Protein AF-0000000075580407 (afdb_homodimer)

InterPro domains:
  IPR016769 Bacteriophage SP01, Orf1 [PIRSF020079] (1-117)
  IPR023214 HAD superfamily [G3DSA:3.40.50.1000] (1-119)
  IPR036412 HAD-like superfamily [SSF56784] (1-103)

Secondary structure (DSSP, 8-state):
-EEEE-TBTTTEEEETTEEEEEPTTHHHHHHHHHHTT-EEEE--S--HHHHHHHHHHHHHTT---SEESS--HHHHHHH-STTSPPP-SEEE-TTBTT----HHHHHHHHHHHHHHHHHT-/-EEEE-TBTTTEEEETTEEEEEPTTHHHHHHHHHHTT-EEEE--S--HHHHHHHHHHHHHTT---SEESS--HHHHHHH-STTSPPP-SEEE-TTBTT----HHHHHHHHHHHHHHHHHT-

Organism: Bacteroides fragilis (strain ATCC 25285 / DSM 2151 / CCUG 4856 / JCM 11019 / LMG 10263 / NCTC 9343 / Onslow / VPI 2553 / EN-2) (NCBI:txid272559)

Structure (mmCIF, N/CA/C/O backbone):
data_AF-0000000075580407-model_v1
#
loop_
_entity.id
_entity.type
_entity.pdbx_description
1 polymer 'Uncharacterized protein'
#
loop_
_atom_site.group_PDB
_atom_site.id
_atom_site.type_symbol
_atom_site.label_atom_id
_atom_site.label_alt_id
_atom_site.label_comp_id
_atom_site.label_asym_id
_atom_site.label_entity_id
_atom_site.label_seq_id
_atom_site.pdbx_PDB_ins_code
_atom_site.Cartn_x
_atom_site.Cartn_y
_atom_site.Cartn_z
_atom_site.occupancy
_atom_site.B_iso_or_equiv
_atom_site.auth_seq_id
_atom_site.auth_comp_id
_atom_site.auth_asym_id
_atom_site.auth_atom_id
_atom_site.pdbx_PDB_model_num
ATOM 1 N N . MET A 1 1 ? -16.594 2.615 2.852 1 96.88 1 MET A N 1
ATOM 2 C CA . MET A 1 1 ? -15.367 1.921 2.477 1 96.88 1 MET A CA 1
ATOM 3 C C . MET A 1 1 ? -14.242 2.234 3.457 1 96.88 1 MET A C 1
ATOM 5 O O . MET A 1 1 ? -14.273 3.264 4.137 1 96.88 1 MET A O 1
ATOM 9 N N . ILE A 1 2 ? -13.211 1.316 3.604 1 98.38 2 ILE A N 1
ATOM 10 C CA . ILE A 1 2 ? -11.984 1.538 4.359 1 98.38 2 ILE A CA 1
ATOM 11 C C . ILE A 1 2 ? -10.898 2.09 3.434 1 98.38 2 ILE A C 1
ATOM 13 O O . ILE A 1 2 ? -10.57 1.475 2.416 1 98.38 2 ILE A O 1
ATOM 17 N N . LEU A 1 3 ? -10.391 3.248 3.803 1 98.81 3 LEU A N 1
ATOM 18 C CA . LEU A 1 3 ? -9.297 3.887 3.078 1 98.81 3 LEU A CA 1
ATOM 19 C C . LEU A 1 3 ? -8 3.822 3.881 1 98.81 3 LEU A C 1
ATOM 21 O O . LEU A 1 3 ? -7.953 4.273 5.027 1 98.81 3 LEU A O 1
ATOM 25 N N . ALA A 1 4 ? -6.98 3.176 3.385 1 98.81 4 ALA A N 1
ATOM 26 C CA . ALA A 1 4 ? -5.637 3.297 3.949 1 98.81 4 ALA A CA 1
ATOM 27 C C . ALA A 1 4 ? -4.855 4.414 3.264 1 98.81 4 ALA A C 1
ATOM 29 O O . ALA A 1 4 ? -4.629 4.367 2.053 1 98.81 4 ALA A O 1
ATOM 30 N N . VAL A 1 5 ? -4.438 5.422 4.047 1 98.94 5 VAL A N 1
ATOM 31 C CA . VAL A 1 5 ? -3.881 6.645 3.48 1 98.94 5 VAL A CA 1
ATOM 32 C C . VAL A 1 5 ? -2.484 6.887 4.047 1 98.94 5 VAL A C 1
ATOM 34 O O . VAL A 1 5 ? -2.303 6.938 5.266 1 98.94 5 VAL A O 1
ATOM 37 N N . ASP A 1 6 ? -1.531 6.973 3.154 1 98.88 6 ASP A N 1
ATOM 38 C CA . ASP A 1 6 ? -0.162 7.316 3.525 1 98.88 6 ASP A CA 1
ATOM 39 C C . ASP A 1 6 ? -0.074 8.758 4.031 1 98.88 6 ASP A C 1
ATOM 41 O O . ASP A 1 6 ? -0.883 9.602 3.65 1 98.88 6 ASP A O 1
ATOM 45 N N . PHE A 1 7 ? 0.93 8.984 4.867 1 98.88 7 PHE A N 1
ATOM 46 C CA . PHE A 1 7 ? 1.104 10.32 5.422 1 98.88 7 PHE A CA 1
ATOM 47 C C . PHE A 1 7 ? 2.08 11.133 4.582 1 98.88 7 PHE A C 1
ATOM 49 O O . PHE A 1 7 ? 1.686 12.094 3.92 1 98.88 7 PHE A O 1
ATOM 56 N N . ASP A 1 8 ? 3.318 10.695 4.441 1 98.62 8 ASP A N 1
ATOM 57 C CA . ASP A 1 8 ? 4.383 11.445 3.779 1 98.62 8 ASP A CA 1
ATOM 58 C C . ASP A 1 8 ? 4.207 11.414 2.264 1 98.62 8 ASP A C 1
ATOM 60 O O . ASP A 1 8 ? 4.148 10.344 1.658 1 98.62 8 ASP A O 1
ATOM 64 N N . GLY A 1 9 ? 4.164 12.57 1.71 1 98.44 9 GLY A N 1
ATOM 65 C CA . GLY A 1 9 ? 4.023 12.688 0.267 1 98.44 9 GLY A CA 1
ATOM 66 C C . GLY A 1 9 ? 2.59 12.555 -0.206 1 98.44 9 GLY A C 1
ATOM 67 O O . GLY A 1 9 ? 2.289 12.82 -1.372 1 98.44 9 GLY A O 1
ATOM 68 N N . THR A 1 10 ? 1.656 12.188 0.702 1 98.88 10 THR A N 1
ATOM 69 C CA . THR A 1 10 ? 0.261 11.938 0.358 1 98.88 10 THR A CA 1
ATOM 70 C C . THR A 1 10 ? -0.659 12.914 1.091 1 98.88 10 THR A C 1
ATOM 72 O O . THR A 1 10 ? -1.265 13.789 0.47 1 98.88 10 THR A O 1
ATOM 75 N N . ILE A 1 11 ? -0.642 12.867 2.398 1 98.94 11 ILE A N 1
ATOM 76 C CA . ILE A 1 11 ? -1.397 13.859 3.154 1 98.94 11 ILE A CA 1
ATOM 77 C C . ILE A 1 11 ? -0.557 15.125 3.332 1 98.94 11 ILE A C 1
ATOM 79 O O . ILE A 1 11 ? -1.048 16.234 3.131 1 98.94 11 ILE A O 1
ATOM 83 N N . ALA A 1 12 ? 0.681 14.922 3.678 1 98.81 12 ALA A N 1
ATOM 84 C CA . ALA A 1 12 ? 1.591 16.031 3.963 1 98.81 12 ALA A CA 1
ATOM 85 C C . ALA A 1 12 ? 2.76 16.047 2.98 1 98.81 12 ALA A C 1
ATOM 87 O O . ALA A 1 12 ? 3.281 14.992 2.609 1 98.81 12 ALA A O 1
ATOM 88 N N . ARG A 1 13 ? 3.104 17.219 2.553 1 98.56 13 ARG A N 1
ATOM 89 C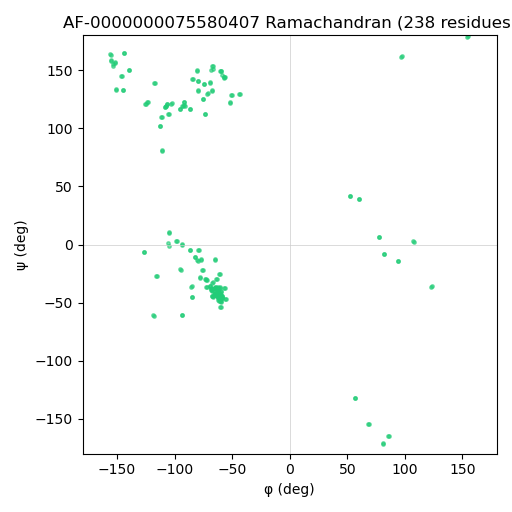 CA . ARG A 1 13 ? 4.441 17.391 1.994 1 98.56 13 ARG A CA 1
ATOM 90 C C . ARG A 1 13 ? 5.508 17.234 3.072 1 98.56 13 ARG A C 1
ATOM 92 O O . ARG A 1 13 ? 5.348 17.75 4.188 1 98.56 13 ARG A O 1
ATOM 99 N N . SER A 1 14 ? 6.574 16.375 2.654 1 97.69 14 SER A N 1
ATOM 100 C CA . SER A 1 14 ? 7.551 16.094 3.701 1 97.69 14 SER A CA 1
ATOM 101 C C . SER A 1 14 ? 8.953 15.945 3.121 1 97.69 14 SER A C 1
ATOM 103 O O . SER A 1 14 ? 9.117 15.602 1.95 1 97.69 14 SER A O 1
ATOM 105 N N . SER A 1 15 ? 9.961 16.391 3.869 1 97 15 SER A N 1
ATOM 106 C CA . SER A 1 15 ? 11.352 15.961 3.791 1 97 15 SER A CA 1
ATOM 107 C C . SER A 1 15 ? 11.758 15.164 5.031 1 97 15 SER A C 1
ATOM 109 O O . SER A 1 15 ? 12.32 15.727 5.973 1 97 15 SER A O 1
ATOM 111 N N . PHE A 1 16 ? 11.352 13.938 4.922 1 92.94 16 PHE A N 1
ATOM 112 C CA . PHE A 1 16 ? 11.352 13.109 6.121 1 92.94 16 PHE A CA 1
ATOM 113 C C . PHE A 1 16 ? 12.641 13.312 6.914 1 92.94 16 PHE A C 1
ATOM 115 O O . PHE A 1 16 ? 13.734 13.266 6.352 1 92.94 16 PHE A O 1
ATOM 122 N N . PRO A 1 17 ? 12.469 13.586 8.25 1 95.69 17 PRO A N 1
ATOM 123 C CA . PRO A 1 17 ? 11.281 13.43 9.086 1 95.69 17 PRO A CA 1
ATOM 124 C C . PRO A 1 17 ? 10.453 14.711 9.18 1 95.69 17 PRO A C 1
ATOM 126 O O . PRO A 1 17 ? 9.391 14.719 9.812 1 95.69 17 PRO A O 1
ATOM 129 N N . ASP A 1 18 ? 10.82 15.828 8.531 1 98.31 18 ASP A N 1
ATOM 130 C CA . ASP A 1 18 ? 10.141 17.109 8.648 1 98.31 18 ASP A CA 1
ATOM 131 C C . ASP A 1 18 ? 8.82 17.109 7.887 1 98.31 18 ASP A C 1
ATOM 133 O O . ASP A 1 18 ? 8.742 16.578 6.777 1 98.31 18 ASP A O 1
ATOM 137 N N . ILE A 1 19 ? 7.84 17.719 8.57 1 98.62 19 ILE A N 1
ATOM 138 C CA . ILE A 1 19 ? 6.562 17.984 7.91 1 98.62 19 ILE A CA 1
ATOM 139 C C . ILE A 1 19 ? 6.551 19.406 7.352 1 98.62 19 ILE A C 1
ATOM 141 O O . ILE A 1 19 ? 6.641 20.375 8.102 1 98.62 19 ILE A O 1
ATOM 145 N N . LEU A 1 20 ? 6.453 19.484 6.047 1 98.56 20 LEU A N 1
ATOM 146 C CA . LEU A 1 20 ? 6.645 20.781 5.402 1 98.56 20 LEU A CA 1
ATOM 147 C C . LEU A 1 20 ? 5.309 21.484 5.191 1 98.56 20 LEU A C 1
ATOM 149 O O . LEU A 1 20 ? 5.27 22.703 4.984 1 98.56 20 LEU A O 1
ATOM 153 N N . GLY A 1 21 ? 4.207 20.719 5.176 1 98.56 21 GLY A N 1
ATOM 154 C CA . GLY A 1 21 ? 2.879 21.281 4.992 1 98.56 21 GLY A CA 1
ATOM 155 C C . GLY A 1 21 ? 1.889 20.281 4.41 1 98.56 21 GLY A C 1
ATOM 156 O O . GLY A 1 21 ? 2.238 19.141 4.145 1 98.56 21 GLY A O 1
ATOM 157 N N . GLU A 1 22 ? 0.687 20.734 4.234 1 98.81 22 GLU A N 1
ATOM 158 C CA . GLU A 1 22 ? -0.4 19.906 3.734 1 98.81 22 GLU A CA 1
ATOM 159 C C . GLU A 1 22 ? -0.332 19.75 2.217 1 98.81 22 GLU A C 1
ATOM 161 O O . GLU A 1 22 ? -0.083 20.734 1.506 1 98.81 22 GLU A O 1
ATOM 166 N N . GLN A 1 23 ? -0.446 18.547 1.671 1 98.81 23 GLN A N 1
ATOM 167 C CA . GLN A 1 23 ? -0.675 18.406 0.237 1 98.81 23 GLN A CA 1
ATOM 168 C C . GLN A 1 23 ? -1.93 19.156 -0.197 1 98.81 23 GLN A C 1
ATOM 170 O O . GLN A 1 23 ? -2.941 19.141 0.507 1 98.81 23 GLN A O 1
ATOM 175 N N . PRO A 1 24 ? -1.896 19.719 -1.351 1 98.69 24 PRO A N 1
ATOM 176 C CA . PRO A 1 24 ? -3.074 20.453 -1.803 1 98.69 24 PRO A CA 1
ATOM 177 C C . PRO A 1 24 ? -4.359 19.641 -1.705 1 98.69 24 PRO A C 1
ATOM 179 O O . PRO A 1 24 ? -4.418 18.516 -2.203 1 98.69 24 PRO A O 1
ATOM 182 N N . TYR A 1 25 ? -5.359 20.109 -0.978 1 98.81 25 TYR A N 1
ATOM 183 C CA . TYR A 1 25 ? -6.73 19.641 -0.878 1 98.81 25 TYR A CA 1
ATOM 184 C C . TYR A 1 25 ? -6.812 18.391 -0.004 1 98.81 25 TYR A C 1
ATOM 186 O O . TYR A 1 25 ? -7.879 17.781 0.135 1 98.81 25 TYR A O 1
ATOM 194 N N . ALA A 1 26 ? -5.73 17.984 0.631 1 98.88 26 ALA A N 1
ATOM 195 C CA . ALA A 1 26 ? -5.719 16.75 1.416 1 98.88 26 ALA A CA 1
ATOM 196 C C . ALA A 1 26 ? -6.746 16.812 2.545 1 98.88 26 ALA A C 1
ATOM 198 O O . ALA A 1 26 ? -7.617 15.953 2.645 1 98.88 26 ALA A O 1
ATOM 199 N N . GLY A 1 27 ? -6.633 17.875 3.338 1 98.88 27 GLY A N 1
ATOM 200 C CA . GLY A 1 27 ? -7.543 18.016 4.465 1 98.88 27 GLY A CA 1
ATOM 201 C C . GLY A 1 27 ? -9 18.125 4.047 1 98.88 27 GLY A C 1
ATOM 202 O O . GLY A 1 27 ? -9.867 17.469 4.629 1 98.88 27 GLY A O 1
ATOM 203 N N . GLU A 1 28 ? -9.234 18.906 3.066 1 98.81 28 GLU A N 1
ATOM 204 C CA . GLU A 1 28 ? -10.586 19.125 2.566 1 98.81 28 GLU A CA 1
ATOM 205 C C . GLU A 1 28 ? -11.211 17.812 2.092 1 98.81 28 GLU A C 1
ATOM 207 O O . GLU A 1 28 ? -12.336 17.469 2.477 1 98.81 28 GLU A O 1
ATOM 212 N N . VAL A 1 29 ? -10.508 17.094 1.307 1 98.88 29 VAL A N 1
ATOM 213 C CA . VAL A 1 29 ? -11.008 15.852 0.726 1 98.88 29 VAL A CA 1
ATOM 214 C C . VAL A 1 29 ? -11.211 14.805 1.824 1 98.88 29 VAL A C 1
ATOM 216 O O . VAL A 1 29 ? -12.242 14.133 1.865 1 98.88 29 VAL A O 1
ATOM 219 N N . LEU A 1 30 ? -10.242 14.664 2.744 1 98.94 30 LEU A N 1
ATOM 220 C CA . LEU A 1 30 ? -10.352 13.656 3.797 1 98.94 30 LEU A CA 1
ATOM 221 C C . LEU A 1 30 ? -11.516 13.969 4.73 1 98.94 30 LEU A C 1
ATOM 223 O O . LEU A 1 30 ? -12.195 13.055 5.211 1 98.94 30 LEU A O 1
ATOM 227 N N . ARG A 1 31 ? -11.758 15.266 5.004 1 98.88 31 ARG A N 1
ATOM 228 C CA . ARG A 1 31 ? -12.922 15.641 5.801 1 98.88 31 ARG A CA 1
ATOM 229 C C . ARG A 1 31 ? -14.211 15.258 5.09 1 98.88 31 ARG A C 1
ATOM 231 O O . ARG A 1 31 ? -15.141 14.734 5.711 1 98.88 31 ARG A O 1
ATOM 238 N N . LYS A 1 32 ? -14.234 15.547 3.824 1 98.81 32 LYS A N 1
ATOM 239 C CA . LYS A 1 32 ? -15.414 15.195 3.033 1 98.81 32 LYS A CA 1
ATOM 240 C C . LYS A 1 32 ? -15.656 13.688 3.039 1 98.81 32 LYS A C 1
ATOM 242 O O . LYS A 1 32 ? -16.781 13.242 3.293 1 98.81 32 LYS A O 1
ATOM 247 N N . LEU A 1 33 ? -14.641 12.906 2.793 1 98.75 33 LEU A N 1
ATOM 248 C CA . LEU A 1 33 ? -14.758 11.453 2.732 1 98.75 33 LEU A CA 1
ATOM 249 C C . LEU A 1 33 ? -15.133 10.883 4.094 1 98.75 33 LEU A C 1
ATOM 251 O O . LEU A 1 33 ? -15.961 9.977 4.184 1 98.75 33 LEU A O 1
ATOM 255 N N . HIS A 1 34 ? -14.508 11.398 5.09 1 98.81 34 HIS A N 1
ATOM 256 C CA . HIS A 1 34 ? -14.852 10.969 6.438 1 98.81 34 HIS A CA 1
ATOM 257 C C . HIS A 1 34 ? -16.312 11.297 6.77 1 98.81 34 HIS A C 1
ATOM 259 O O . HIS A 1 34 ? -17.016 10.477 7.344 1 98.81 34 HIS A O 1
ATOM 265 N N . GLY A 1 35 ? -16.672 12.492 6.383 1 98.44 35 GLY A N 1
ATOM 266 C CA . GLY A 1 35 ? -18.047 12.914 6.602 1 98.44 35 GLY A CA 1
ATOM 267 C C . GLY A 1 35 ? -19.062 12.031 5.887 1 98.44 35 GLY A C 1
ATOM 268 O O . GLY A 1 35 ? -20.188 11.891 6.336 1 98.44 35 GLY A O 1
ATOM 269 N N . ARG A 1 36 ? -18.641 11.414 4.844 1 97.88 36 ARG A N 1
ATOM 270 C CA . ARG A 1 36 ? -19.5 10.539 4.062 1 97.88 36 ARG A CA 1
ATOM 271 C C . ARG A 1 36 ? -19.5 9.117 4.629 1 97.88 36 ARG A C 1
ATOM 273 O O . ARG A 1 36 ? -20.109 8.219 4.055 1 97.88 36 ARG A O 1
ATOM 280 N N . GLY A 1 37 ? -18.703 8.906 5.59 1 97.88 37 GLY A N 1
ATOM 281 C CA . GLY A 1 37 ? -18.812 7.645 6.305 1 97.88 37 GLY A CA 1
ATOM 282 C C . GLY A 1 37 ? -17.656 6.699 6.008 1 97.88 37 GLY A C 1
ATOM 283 O O . GLY A 1 37 ? -17.625 5.57 6.496 1 97.88 37 GLY A O 1
ATOM 284 N N . HIS A 1 38 ? -16.719 7.121 5.227 1 98.56 38 HIS A N 1
ATOM 285 C CA . HIS A 1 38 ? -15.555 6.281 4.973 1 98.56 38 HIS A CA 1
ATOM 286 C C . HIS A 1 38 ? -14.688 6.152 6.219 1 98.56 38 HIS A C 1
ATOM 288 O O . HIS A 1 38 ? -14.555 7.105 6.992 1 98.56 38 HIS A O 1
ATOM 294 N N . TYR A 1 39 ? -14.164 4.953 6.48 1 98.75 39 TYR A N 1
ATOM 295 C CA . TYR A 1 39 ? -13.227 4.656 7.555 1 98.75 39 TYR A CA 1
ATOM 296 C C . TYR A 1 39 ? -11.789 4.914 7.117 1 98.75 39 TYR A C 1
ATOM 298 O O . TYR A 1 39 ? -11.297 4.281 6.184 1 98.75 39 TYR A O 1
ATOM 306 N N . ILE A 1 40 ? -11.133 5.855 7.766 1 98.88 40 ILE A N 1
ATOM 307 C CA . ILE A 1 40 ? -9.828 6.309 7.297 1 98.88 40 ILE A CA 1
ATOM 308 C C . ILE A 1 40 ? -8.734 5.789 8.234 1 98.88 40 ILE A C 1
ATOM 310 O O . ILE A 1 40 ? -8.727 6.098 9.422 1 98.88 40 ILE A O 1
ATOM 314 N N . ILE A 1 41 ? -7.82 5.004 7.746 1 98.81 41 ILE A N 1
ATOM 315 C CA . ILE A 1 41 ? -6.648 4.508 8.461 1 98.81 41 ILE A CA 1
ATOM 316 C C . ILE A 1 41 ? -5.398 5.227 7.957 1 98.81 41 ILE A C 1
ATOM 318 O O . ILE A 1 41 ? -5.078 5.172 6.77 1 98.81 41 ILE A O 1
ATOM 322 N N . ILE A 1 42 ? -4.703 5.918 8.891 1 98.88 42 ILE A N 1
ATOM 323 C CA . ILE A 1 42 ? -3.385 6.445 8.547 1 98.88 42 ILE A CA 1
ATOM 324 C C . ILE A 1 42 ? -2.373 5.301 8.477 1 98.88 42 ILE A C 1
ATOM 326 O O . ILE A 1 42 ? -2.125 4.625 9.477 1 98.88 42 ILE A O 1
ATOM 330 N N . TRP A 1 43 ? -1.894 5.043 7.293 1 98.5 43 TRP A N 1
ATOM 331 C CA . TRP A 1 43 ? -0.952 3.955 7.055 1 98.5 43 TRP A CA 1
ATOM 332 C C . TRP A 1 43 ? 0.418 4.496 6.66 1 98.5 43 TRP A C 1
ATOM 334 O O . TRP A 1 43 ? 0.634 4.867 5.504 1 98.5 43 TRP A O 1
ATOM 344 N N . THR A 1 44 ? 1.336 4.496 7.645 1 98.31 44 THR A N 1
ATOM 345 C CA . THR A 1 44 ? 2.576 5.25 7.496 1 98.31 44 THR A CA 1
ATOM 346 C C . THR A 1 44 ? 3.758 4.465 8.055 1 98.31 44 THR A C 1
ATOM 348 O O . THR A 1 44 ? 3.6 3.678 8.992 1 98.31 44 THR A O 1
ATOM 351 N N . CYS A 1 45 ? 4.926 4.691 7.488 1 96.81 45 CYS A N 1
ATOM 352 C CA . CYS A 1 45 ? 6.152 4.066 7.969 1 96.81 45 CYS A CA 1
ATOM 353 C C . CYS A 1 45 ? 6.699 4.801 9.188 1 96.81 45 CYS A C 1
ATOM 355 O O . CYS A 1 45 ? 7.617 4.316 9.852 1 96.81 45 CYS A O 1
ATOM 357 N N . ARG A 1 46 ? 6.188 6.02 9.469 1 97.19 46 ARG A N 1
ATOM 358 C CA . ARG A 1 46 ? 6.648 6.73 10.656 1 97.19 46 ARG A CA 1
ATOM 359 C C . ARG A 1 46 ? 6.426 5.895 11.914 1 97.19 46 ARG A C 1
ATOM 361 O O . ARG A 1 46 ? 5.398 5.223 12.039 1 97.19 46 ARG A O 1
ATOM 368 N N . SER A 1 47 ? 7.375 6.016 12.828 1 96.56 47 SER A N 1
ATOM 369 C CA . SER A 1 47 ? 7.324 5.309 14.102 1 96.56 47 SER A CA 1
ATOM 370 C C . SER A 1 47 ? 7.902 6.16 15.227 1 96.56 47 SER A C 1
ATOM 372 O O . SER A 1 47 ? 8.477 7.223 14.977 1 96.56 47 SER A O 1
ATOM 374 N N . GLY A 1 48 ? 7.602 5.719 16.469 1 95.94 48 GLY A N 1
ATOM 375 C CA . GLY A 1 48 ? 8.133 6.449 17.609 1 95.94 48 GLY A CA 1
ATOM 376 C C . GLY A 1 48 ? 7.746 7.918 17.609 1 95.94 48 GLY A C 1
ATOM 377 O O . GLY A 1 48 ? 6.566 8.25 17.484 1 95.94 48 GLY A O 1
ATOM 378 N N . LYS A 1 49 ? 8.688 8.742 17.812 1 97.19 49 LYS A N 1
ATOM 379 C CA . LYS A 1 49 ? 8.445 10.18 17.906 1 97.19 49 LYS A CA 1
ATOM 380 C C . LYS A 1 49 ? 7.887 10.727 16.594 1 97.19 49 LYS A C 1
ATOM 382 O O . LYS A 1 49 ? 7.031 11.617 16.609 1 97.19 49 LYS A O 1
ATOM 387 N N . ASN A 1 50 ? 8.43 10.227 15.516 1 97.5 50 ASN A N 1
ATOM 388 C CA . ASN A 1 50 ? 7.98 10.711 14.211 1 97.5 50 ASN A CA 1
ATOM 389 C C . ASN A 1 50 ? 6.504 10.398 13.984 1 97.5 50 ASN A C 1
ATOM 391 O O . ASN A 1 50 ? 5.789 11.188 13.359 1 97.5 50 ASN A O 1
ATOM 395 N N . LEU A 1 51 ? 6.055 9.234 14.469 1 98.06 51 LEU A N 1
ATOM 396 C CA . LEU A 1 51 ? 4.645 8.883 14.375 1 98.06 51 LEU A CA 1
ATOM 397 C C . LEU A 1 51 ? 3.797 9.805 15.25 1 98.06 51 LEU A C 1
ATOM 399 O O . LEU A 1 51 ? 2.756 10.297 14.812 1 98.06 51 LEU A O 1
ATOM 403 N N . LEU A 1 52 ? 4.238 10.031 16.406 1 98.44 52 LEU A N 1
ATOM 404 C CA . LEU A 1 52 ? 3.521 10.922 17.312 1 98.44 52 LEU A CA 1
ATOM 405 C C . LEU A 1 52 ? 3.406 12.328 16.719 1 98.44 52 LEU A C 1
ATOM 407 O O . LEU A 1 52 ? 2.342 12.945 16.781 1 98.44 52 LEU A O 1
ATOM 411 N N . ASP A 1 53 ? 4.488 12.797 16.109 1 98.56 53 ASP A N 1
ATOM 412 C CA . ASP A 1 53 ? 4.484 14.109 15.469 1 98.56 53 ASP A CA 1
ATOM 413 C C . ASP A 1 53 ? 3.457 14.164 14.344 1 98.56 53 ASP A C 1
ATOM 415 O O . ASP A 1 53 ? 2.744 15.156 14.195 1 98.56 53 ASP A O 1
ATOM 419 N N . ALA A 1 54 ? 3.408 13.133 13.555 1 98.69 54 ALA A N 1
ATOM 420 C CA . ALA A 1 54 ? 2.445 13.07 12.461 1 98.69 54 ALA A CA 1
ATOM 421 C C . ALA A 1 54 ? 1.014 13.102 12.984 1 98.69 54 ALA A C 1
ATOM 423 O O . ALA A 1 54 ? 0.165 13.82 12.453 1 98.69 54 ALA A O 1
ATOM 424 N N . ILE A 1 55 ? 0.769 12.297 14.031 1 98.81 55 ILE A N 1
ATOM 425 C CA . ILE A 1 55 ? -0.566 12.219 14.617 1 98.81 55 ILE A CA 1
ATOM 426 C C . ILE A 1 55 ? -0.969 13.586 15.164 1 98.81 55 ILE A C 1
ATOM 428 O O . ILE A 1 55 ? -2.068 14.078 14.891 1 98.81 55 ILE A O 1
ATOM 432 N N . ASN A 1 56 ? -0.077 14.164 15.906 1 98.88 56 ASN A N 1
ATOM 433 C CA . ASN A 1 56 ? -0.359 15.492 16.453 1 98.88 56 ASN A CA 1
ATOM 434 C C . ASN A 1 56 ? -0.605 16.516 15.352 1 98.88 56 ASN A C 1
ATOM 436 O O . ASN A 1 56 ? -1.481 17.375 15.477 1 98.88 56 ASN A O 1
ATOM 440 N N . TRP A 1 57 ? 0.174 16.438 14.281 1 98.88 57 TRP A N 1
ATOM 441 C CA . TRP A 1 57 ? 0.007 17.344 13.141 1 98.88 57 TRP A CA 1
ATOM 442 C C . TRP A 1 57 ? -1.38 17.188 12.523 1 98.88 57 TRP A C 1
ATOM 444 O O . TRP A 1 57 ? -2.045 18.172 12.219 1 98.88 57 TRP A O 1
ATOM 454 N N . LEU A 1 58 ? -1.838 15.93 12.32 1 98.94 58 LEU A N 1
ATOM 455 C CA . LEU A 1 58 ? -3.166 15.656 11.781 1 98.94 58 LEU A CA 1
ATOM 456 C C . LEU A 1 58 ? -4.25 16.25 12.672 1 98.94 58 LEU A C 1
ATOM 458 O O . LEU A 1 58 ? -5.195 16.875 12.18 1 98.94 58 LEU A O 1
ATOM 462 N N . LEU A 1 59 ? -4.105 16.094 13.984 1 98.81 59 LEU A N 1
ATOM 463 C CA . LEU A 1 59 ? -5.066 16.609 14.945 1 98.81 59 LEU A CA 1
ATOM 464 C C . LEU A 1 59 ? -5.094 18.141 14.922 1 98.81 59 LEU A C 1
ATOM 466 O O . LEU A 1 59 ? -6.164 18.734 14.906 1 98.81 59 LEU A O 1
ATOM 470 N N . GLU A 1 60 ? -3.947 18.734 14.875 1 98.62 60 GLU A N 1
ATOM 471 C CA . GLU A 1 60 ? -3.83 20.188 14.859 1 98.62 60 GLU A CA 1
ATOM 472 C C . GLU A 1 60 ? -4.477 20.781 13.609 1 98.62 60 GLU A C 1
ATOM 474 O O . GLU A 1 60 ? -5 21.891 13.648 1 98.62 60 GLU A O 1
ATOM 479 N N . HIS A 1 61 ? -4.473 20.047 12.562 1 98.56 61 HIS A N 1
ATOM 480 C CA . HIS A 1 61 ? -4.992 20.531 11.297 1 98.56 61 HIS A CA 1
ATOM 481 C C . HIS A 1 61 ? -6.418 20.047 11.055 1 98.56 61 HIS A C 1
ATOM 483 O O . HIS A 1 61 ? -6.98 20.25 9.977 1 98.56 61 HIS A O 1
ATOM 489 N N . ASN A 1 62 ? -6.945 19.359 12.008 1 98.5 62 ASN A N 1
ATOM 490 C CA . ASN A 1 62 ? -8.32 18.875 11.977 1 98.5 62 ASN A CA 1
ATOM 491 C C . ASN A 1 62 ? -8.562 17.953 10.797 1 98.5 62 ASN A C 1
ATOM 493 O O . ASN A 1 62 ? -9.57 18.078 10.086 1 98.5 62 ASN A O 1
ATOM 497 N N . ILE A 1 63 ? -7.637 17.125 10.484 1 98.88 63 ILE A N 1
ATOM 498 C CA . ILE A 1 63 ? -7.785 16.078 9.484 1 98.88 63 ILE A CA 1
ATOM 499 C C . ILE A 1 63 ? -8.227 14.781 10.156 1 98.88 63 ILE A C 1
ATOM 501 O O . ILE A 1 63 ? -7.512 14.234 11 1 98.88 63 ILE A O 1
ATOM 505 N N . PRO A 1 64 ? -9.375 14.297 9.773 1 98.88 64 PRO A N 1
ATOM 506 C CA . PRO A 1 64 ? -9.953 13.172 10.516 1 98.88 64 PRO A CA 1
ATOM 507 C C . PRO A 1 64 ? -9.344 11.836 10.109 1 98.88 64 PRO A C 1
ATOM 509 O O . PRO A 1 64 ? -8.969 11.641 8.953 1 98.88 64 PRO A O 1
ATOM 512 N N . PHE A 1 65 ? -9.297 10.914 11.031 1 98.94 65 PHE A N 1
ATOM 513 C CA . PHE A 1 65 ? -8.906 9.516 10.844 1 98.94 65 PHE A CA 1
ATOM 514 C C . PHE A 1 65 ? -9.516 8.641 11.93 1 98.94 65 PHE A C 1
ATOM 516 O O . PHE A 1 65 ? -9.961 9.141 12.961 1 98.94 65 PHE A O 1
ATOM 523 N N . ASP A 1 66 ? -9.5 7.359 11.664 1 98.81 66 ASP A N 1
ATOM 524 C CA . ASP A 1 66 ? -10.18 6.445 12.578 1 98.81 66 ASP A CA 1
ATOM 525 C C . ASP A 1 66 ? -9.188 5.492 13.234 1 98.81 66 ASP A C 1
ATOM 527 O O . ASP A 1 66 ? -9.469 4.934 14.297 1 98.81 66 ASP A O 1
ATOM 531 N N . ARG A 1 67 ? -8.117 5.223 12.586 1 98.25 67 ARG A N 1
ATOM 532 C CA . ARG A 1 67 ? -7.117 4.27 13.047 1 98.25 67 ARG A CA 1
ATOM 533 C C . ARG A 1 67 ? -5.738 4.605 12.484 1 98.25 67 ARG A C 1
ATOM 535 O O . ARG A 1 67 ? -5.629 5.348 11.508 1 98.25 67 ARG A O 1
ATOM 542 N N . VAL A 1 68 ? -4.723 4.184 13.219 1 98.31 68 VAL A N 1
ATOM 543 C CA . VAL A 1 68 ? -3.354 4.359 12.75 1 98.31 68 VAL A CA 1
ATOM 544 C C . VAL A 1 68 ? -2.635 3.014 12.727 1 98.31 68 VAL A C 1
ATOM 546 O O . VAL A 1 68 ? -2.555 2.328 13.75 1 98.31 68 VAL A O 1
ATOM 549 N N . ASN A 1 69 ? -2.184 2.625 11.617 1 97.19 69 ASN A N 1
ATOM 550 C CA . ASN A 1 69 ? -1.313 1.478 11.383 1 97.19 69 ASN A CA 1
ATOM 551 C C . ASN A 1 69 ? -1.88 0.208 12.016 1 97.19 69 ASN A C 1
ATOM 553 O O . ASN A 1 69 ? -1.138 -0.584 12.594 1 97.19 69 ASN A O 1
ATOM 557 N N . ASP A 1 70 ? -3.137 0.03 11.883 1 96.31 70 ASP A N 1
ATOM 558 C CA . ASP A 1 70 ? -3.818 -1.169 12.352 1 96.31 70 ASP A CA 1
ATOM 559 C C . ASP A 1 70 ? -5.113 -1.405 11.578 1 96.31 70 ASP A C 1
ATOM 561 O O . ASP A 1 70 ? -5.668 -0.477 10.984 1 96.31 70 ASP A O 1
ATOM 565 N N . HIS A 1 71 ? -5.586 -2.639 11.602 1 96.69 71 HIS A N 1
ATOM 566 C CA . HIS A 1 71 ? -6.836 -2.992 10.938 1 96.69 71 HIS A CA 1
ATOM 567 C C . HIS A 1 71 ? -8.031 -2.35 11.633 1 96.69 71 HIS A C 1
ATOM 569 O O . HIS A 1 71 ? -7.984 -2.09 12.844 1 96.69 71 HIS A O 1
ATOM 575 N N . CYS A 1 72 ? -9.031 -2.104 10.781 1 96.69 72 CYS A N 1
ATOM 576 C CA . CYS A 1 72 ? -10.305 -1.792 11.422 1 96.69 72 CYS A CA 1
ATOM 577 C C . CYS A 1 72 ? -10.75 -2.932 12.328 1 96.69 72 CYS A C 1
ATOM 579 O O . CYS A 1 72 ? -10.555 -4.105 12.008 1 96.69 72 CYS A O 1
ATOM 581 N N . PRO A 1 73 ? -11.406 -2.691 13.43 1 95.94 73 PRO A N 1
ATOM 582 C CA . PRO A 1 73 ? -11.766 -3.703 14.43 1 95.94 73 PRO A CA 1
ATOM 583 C C . PRO A 1 73 ? -12.57 -4.859 13.836 1 95.94 73 PRO A C 1
ATOM 585 O O . PRO A 1 73 ? -12.383 -6.012 14.227 1 95.94 73 PRO A O 1
ATOM 588 N N . GLU A 1 74 ? -13.398 -4.52 12.938 1 94.94 74 GLU A N 1
ATOM 589 C CA . GLU A 1 74 ? -14.211 -5.566 12.32 1 94.94 74 GLU A CA 1
ATOM 590 C C . GLU A 1 74 ? -13.336 -6.582 11.586 1 94.94 74 GLU A C 1
ATOM 592 O O . GLU A 1 74 ? -13.602 -7.785 11.633 1 94.94 74 GLU A O 1
ATOM 597 N N . ASN A 1 75 ? -12.328 -6.102 10.922 1 94.44 75 ASN A N 1
ATOM 598 C CA . ASN A 1 75 ? -11.422 -6.992 10.211 1 94.44 75 ASN A CA 1
ATOM 599 C C . ASN A 1 75 ? -10.578 -7.824 11.172 1 94.44 75 ASN A C 1
ATOM 601 O O . ASN A 1 75 ? -10.273 -8.984 10.891 1 94.44 75 ASN A O 1
ATOM 605 N N . ILE A 1 76 ? -10.219 -7.227 12.258 1 94.44 76 ILE A N 1
ATOM 606 C CA . ILE A 1 76 ? -9.469 -7.965 13.266 1 94.44 76 ILE A CA 1
ATOM 607 C C . ILE A 1 76 ? -10.312 -9.125 13.789 1 94.44 76 ILE A C 1
ATOM 609 O O . ILE A 1 76 ? -9.812 -10.242 13.938 1 94.44 76 ILE A O 1
ATOM 613 N N . LYS A 1 77 ? -11.562 -8.852 14.086 1 94.25 77 LYS A N 1
ATOM 614 C CA . LYS A 1 77 ? -12.477 -9.859 14.609 1 94.25 77 LYS A CA 1
ATOM 615 C C . LYS A 1 77 ? -12.648 -11.008 13.617 1 94.25 77 LYS A C 1
ATOM 617 O O . LYS A 1 77 ? -12.68 -12.18 14.016 1 94.25 77 LYS A O 1
ATOM 622 N N . ARG A 1 78 ? -12.664 -10.68 12.359 1 92.25 78 ARG A N 1
ATOM 623 C CA . ARG A 1 78 ? -12.992 -11.656 11.32 1 92.25 78 ARG A CA 1
ATOM 624 C C . ARG A 1 78 ? -11.75 -12.438 10.906 1 92.25 78 ARG A C 1
ATOM 626 O O . ARG A 1 78 ? -11.82 -13.641 10.656 1 92.25 78 ARG A O 1
ATOM 633 N N . TYR A 1 79 ? -10.594 -11.734 10.883 1 91.25 79 TYR A N 1
ATOM 634 C CA . TYR A 1 79 ? -9.453 -12.344 10.211 1 91.25 79 TYR A CA 1
ATOM 635 C C . TYR A 1 79 ? -8.234 -12.391 11.125 1 91.25 79 TYR A C 1
ATOM 637 O O . TYR A 1 79 ? -7.203 -12.969 10.773 1 91.25 79 TYR A O 1
ATOM 645 N N . GLY A 1 80 ? -8.375 -11.758 12.297 1 91.12 80 GLY A N 1
ATOM 646 C CA . GLY A 1 80 ? -7.215 -11.633 13.156 1 91.12 80 GLY A CA 1
ATOM 647 C C . GLY A 1 80 ? -6.293 -10.492 12.758 1 91.12 80 GLY A C 1
ATOM 648 O O . GLY A 1 80 ? -6.66 -9.656 11.938 1 91.12 80 GLY A O 1
ATOM 649 N N . LYS A 1 81 ? -5.145 -10.445 13.367 1 87.44 81 LYS A N 1
ATOM 650 C CA . LYS A 1 81 ? -4.211 -9.344 13.164 1 87.44 81 LYS A CA 1
ATOM 651 C C . LYS A 1 81 ? -3.473 -9.484 11.836 1 87.44 81 LYS A C 1
ATOM 653 O O . LYS A 1 81 ? -2.848 -8.531 11.367 1 87.44 81 LYS A O 1
ATOM 658 N N . GLY A 1 82 ? -3.596 -10.633 11.266 1 86 82 GLY A N 1
ATOM 659 C CA . GLY A 1 82 ? -2.99 -10.859 9.961 1 86 82 GLY A CA 1
ATOM 660 C C . GLY A 1 82 ? -1.473 -10.852 10 1 86 82 GLY A C 1
ATOM 661 O O . GLY A 1 82 ? -0.871 -11.211 11.008 1 86 82 GLY A O 1
ATOM 662 N N . SER A 1 83 ? -0.781 -10.5 8.797 1 86.31 83 SER A N 1
ATOM 663 C CA . SER A 1 83 ? 0.659 -10.625 8.602 1 86.31 83 SER A CA 1
ATOM 664 C C . SER A 1 83 ? 1.347 -9.266 8.648 1 86.31 83 SER A C 1
ATOM 666 O O . SER A 1 83 ? 2.566 -9.172 8.508 1 86.31 83 SER A O 1
ATOM 668 N N . GLY A 1 84 ? 0.632 -8.234 8.859 1 88.12 84 GLY A N 1
ATOM 669 C CA . GLY A 1 84 ? 1.227 -6.906 8.93 1 88.12 84 GLY A CA 1
ATOM 670 C C . GLY A 1 84 ? 0.637 -5.934 7.93 1 88.12 84 GLY A C 1
ATOM 671 O O . GLY A 1 84 ? 0.569 -4.73 8.188 1 88.12 84 GLY A O 1
ATOM 672 N N . LYS A 1 85 ? 0.31 -6.488 6.723 1 96.88 85 LYS A N 1
ATOM 673 C CA . LYS A 1 85 ? -0.384 -5.602 5.793 1 96.88 85 LYS A CA 1
ATOM 674 C C . LYS A 1 85 ? -1.812 -5.328 6.254 1 96.88 85 LYS A C 1
ATOM 676 O O . LYS A 1 85 ? -2.566 -6.262 6.543 1 96.88 85 LYS A O 1
ATOM 681 N N . ILE A 1 86 ? -2.184 -4.047 6.289 1 96.75 86 ILE A N 1
ATOM 682 C CA . ILE A 1 86 ? -3.543 -3.74 6.723 1 96.75 86 ILE A CA 1
ATOM 683 C C . ILE A 1 86 ? -4.5 -3.861 5.539 1 96.75 86 ILE A C 1
ATOM 685 O O . ILE A 1 86 ? -4.145 -3.52 4.41 1 96.75 86 ILE A O 1
ATOM 689 N N . TYR A 1 87 ? -5.641 -4.359 5.875 1 97 87 TYR A N 1
ATOM 690 C CA . TYR A 1 87 ? -6.648 -4.438 4.824 1 97 87 TYR A CA 1
ATOM 691 C C . TYR A 1 87 ? -7.316 -3.086 4.609 1 97 87 TYR A C 1
ATOM 693 O O . TYR A 1 87 ? -7.641 -2.387 5.57 1 97 87 TYR A O 1
ATOM 701 N N . ALA A 1 88 ? -7.582 -2.748 3.395 1 98.06 88 ALA A N 1
ATOM 702 C CA . ALA A 1 88 ? -8.375 -1.593 2.99 1 98.06 88 ALA A CA 1
ATOM 703 C C . ALA A 1 88 ? -9.055 -1.837 1.644 1 98.06 88 ALA A C 1
ATOM 705 O O . ALA A 1 88 ? -8.625 -2.697 0.872 1 98.06 88 ALA A O 1
ATOM 706 N N . ASN A 1 89 ? -10.133 -1.107 1.414 1 97.5 89 ASN A N 1
ATOM 707 C CA . ASN A 1 89 ? -10.758 -1.131 0.098 1 97.5 89 ASN A CA 1
ATOM 708 C C . ASN A 1 89 ? -9.938 -0.366 -0.932 1 97.5 89 ASN A C 1
ATOM 710 O O . ASN A 1 89 ? -9.938 -0.709 -2.115 1 97.5 89 ASN A O 1
ATOM 714 N N . ILE A 1 90 ? -9.266 0.61 -0.403 1 98.5 90 ILE A N 1
ATOM 715 C CA . ILE A 1 90 ? -8.453 1.453 -1.273 1 98.5 90 ILE A CA 1
ATOM 716 C C . ILE A 1 90 ? -7.184 1.876 -0.541 1 98.5 9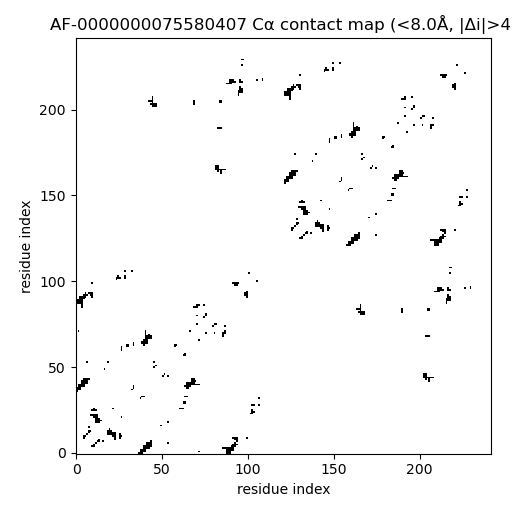0 ILE A C 1
ATOM 718 O O . ILE A 1 90 ? -7.234 2.268 0.627 1 98.5 90 ILE A O 1
ATOM 722 N N . TYR A 1 91 ? -6.055 1.733 -1.236 1 98.75 91 TYR A N 1
ATOM 723 C CA . TYR A 1 91 ? -4.785 2.268 -0.758 1 98.75 91 TYR A CA 1
ATOM 724 C C . TYR A 1 91 ? -4.426 3.555 -1.488 1 98.75 91 TYR A C 1
ATOM 726 O O . TYR A 1 91 ? -4.332 3.574 -2.719 1 98.75 91 TYR A O 1
ATOM 734 N N . ILE A 1 92 ? -4.254 4.637 -0.756 1 98.88 92 ILE A N 1
ATOM 735 C CA . ILE A 1 92 ? -3.838 5.93 -1.296 1 98.88 92 ILE A CA 1
ATOM 736 C C . ILE A 1 92 ? -2.428 6.258 -0.813 1 98.88 92 ILE A C 1
ATOM 738 O O . ILE A 1 92 ? -2.219 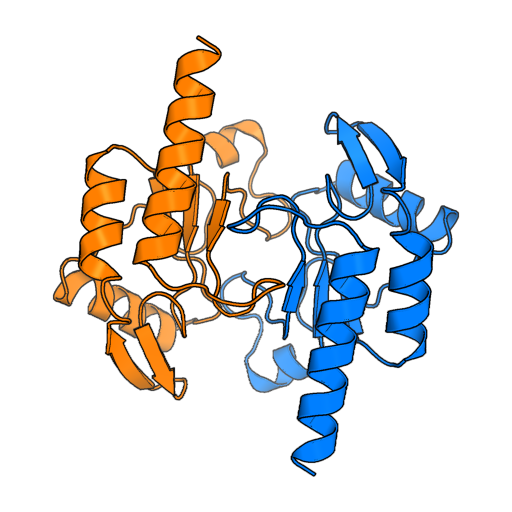6.531 0.371 1 98.88 92 ILE A O 1
ATOM 742 N N . ASP A 1 93 ? -1.471 6.227 -1.698 1 98.75 93 ASP A N 1
ATOM 743 C CA . ASP A 1 93 ? -0.052 6.371 -1.387 1 98.75 93 ASP A CA 1
ATOM 744 C C . ASP A 1 93 ? 0.707 6.996 -2.555 1 98.75 93 ASP A C 1
ATOM 746 O O . ASP A 1 93 ? 0.515 6.605 -3.707 1 98.75 93 ASP A O 1
ATOM 750 N N . ASP A 1 94 ? 1.571 8.008 -2.299 1 98.31 94 ASP A N 1
ATOM 751 C CA . ASP A 1 94 ? 2.299 8.703 -3.357 1 98.31 94 ASP A CA 1
ATOM 752 C C . ASP A 1 94 ? 3.273 7.762 -4.062 1 98.31 94 ASP A C 1
ATOM 754 O O . ASP A 1 94 ? 3.752 8.062 -5.156 1 98.31 94 ASP A O 1
ATOM 758 N N . LYS A 1 95 ? 3.496 6.578 -3.441 1 97.94 95 LYS A N 1
ATOM 759 C CA . LYS A 1 95 ? 4.426 5.617 -4.031 1 97.94 95 LYS A CA 1
ATOM 760 C C . LYS A 1 95 ? 3.674 4.457 -4.68 1 97.94 95 LYS A C 1
ATOM 762 O O . LYS A 1 95 ? 4.285 3.459 -5.07 1 97.94 95 LYS A O 1
ATOM 767 N N . ASN A 1 96 ? 2.32 4.582 -4.812 1 98.44 96 ASN A N 1
ATOM 768 C CA . ASN A 1 96 ? 1.59 3.609 -5.617 1 98.44 96 ASN A CA 1
ATOM 769 C C . ASN A 1 96 ? 2.08 3.596 -7.062 1 98.44 96 ASN A C 1
ATOM 771 O O . ASN A 1 96 ? 2.514 4.625 -7.586 1 98.44 96 ASN A O 1
ATOM 775 N N . LEU A 1 97 ? 1.966 2.404 -7.648 1 97.5 97 LEU A N 1
ATOM 776 C CA . LEU A 1 97 ? 2.199 2.363 -9.086 1 97.5 97 LEU A CA 1
ATOM 777 C C . LEU A 1 97 ? 1.374 3.428 -9.805 1 97.5 97 LEU A C 1
ATOM 779 O O . LEU A 1 97 ? 0.166 3.535 -9.578 1 97.5 97 LEU A O 1
ATOM 783 N N . GLY A 1 98 ? 2.012 4.234 -10.633 1 92.94 98 GLY A N 1
ATOM 784 C CA . GLY A 1 98 ? 1.349 5.328 -11.32 1 92.94 98 GLY A CA 1
ATOM 785 C C . GLY A 1 98 ? 1.455 6.652 -10.586 1 92.94 98 GLY A C 1
ATOM 786 O O . GLY A 1 98 ? 1.093 7.699 -11.125 1 92.94 98 GLY A O 1
ATOM 787 N N . GLY A 1 99 ? 1.876 6.621 -9.281 1 94.31 99 GLY A N 1
ATOM 788 C CA . GLY A 1 99 ? 2.1 7.824 -8.492 1 94.31 99 GLY A CA 1
ATOM 789 C C . GLY A 1 99 ? 0.84 8.344 -7.832 1 94.31 99 GLY A C 1
ATOM 790 O O . GLY A 1 99 ? -0.117 7.598 -7.629 1 94.31 99 GLY A O 1
ATOM 791 N N . PHE A 1 100 ? 0.905 9.516 -7.402 1 96.69 100 PHE A N 1
ATOM 792 C CA . PHE A 1 100 ? -0.172 10.203 -6.703 1 96.69 100 PHE A CA 1
ATOM 793 C C . PHE A 1 100 ? -0.829 11.234 -7.609 1 96.69 100 PHE A C 1
ATOM 795 O O . PHE A 1 100 ? -0.208 12.242 -7.969 1 96.69 100 PHE A O 1
ATOM 802 N N . PRO A 1 101 ? -2.037 11.023 -7.973 1 96.81 101 PRO A N 1
ATOM 803 C CA . PRO A 1 101 ? -2.674 11.906 -8.953 1 96.81 101 PRO A CA 1
ATOM 804 C C . PRO A 1 101 ? -3.168 13.211 -8.344 1 96.81 101 PRO A C 1
ATOM 806 O O . PRO A 1 101 ? -3.604 14.117 -9.062 1 96.81 101 PRO A O 1
ATOM 809 N N . GLY A 1 102 ? -3.057 13.359 -7.023 1 98.31 102 GLY A N 1
ATOM 810 C CA . GLY A 1 102 ? -3.621 14.492 -6.301 1 98.31 102 GLY A CA 1
ATOM 811 C C . GLY A 1 102 ? -4.965 14.18 -5.672 1 98.31 102 GLY A C 1
ATOM 812 O O . GLY A 1 102 ? -5.68 13.289 -6.125 1 98.31 102 GLY A O 1
ATOM 813 N N . TRP A 1 103 ? -5.367 14.992 -4.715 1 98.75 103 TRP A N 1
ATOM 814 C CA . TRP A 1 103 ? -6.504 14.641 -3.873 1 98.75 103 TRP A CA 1
ATOM 815 C C . TRP A 1 103 ? -7.82 14.891 -4.602 1 98.75 103 TRP A C 1
ATOM 817 O O . TRP A 1 103 ? -8.82 14.211 -4.344 1 98.75 103 TRP A O 1
ATOM 827 N N . LEU A 1 104 ? -7.805 15.82 -5.496 1 98.62 104 LEU A N 1
ATOM 828 C CA . LEU A 1 104 ? -9.039 16.047 -6.234 1 98.62 104 LEU A CA 1
ATOM 829 C C . LEU A 1 104 ? -9.359 14.844 -7.129 1 98.62 104 LEU A C 1
ATOM 831 O O . LEU A 1 104 ? -10.523 14.438 -7.234 1 98.62 104 LEU A O 1
ATOM 835 N N . ARG A 1 105 ? -8.32 14.312 -7.723 1 98 105 ARG A N 1
ATOM 836 C CA . ARG A 1 105 ? -8.523 13.102 -8.516 1 98 105 ARG A CA 1
ATOM 837 C C . ARG A 1 105 ? -8.883 11.922 -7.629 1 98 105 ARG A C 1
ATOM 839 O O . ARG A 1 105 ? -9.695 11.07 -8.016 1 98 105 ARG A O 1
ATOM 846 N N . CYS A 1 106 ? -8.297 11.82 -6.465 1 98.5 106 CYS A N 1
ATOM 847 C CA . CYS A 1 106 ? -8.656 10.789 -5.496 1 98.5 106 CYS A CA 1
ATOM 848 C C . CYS A 1 106 ? -10.141 10.844 -5.168 1 98.5 106 CYS A C 1
ATOM 850 O O . CYS A 1 106 ? -10.82 9.812 -5.18 1 98.5 106 CYS A O 1
ATOM 852 N N . LEU A 1 107 ? -10.578 12.062 -4.91 1 98.62 107 LEU A N 1
ATOM 853 C CA . LEU A 1 107 ? -11.984 12.25 -4.578 1 98.62 107 LEU A CA 1
ATOM 854 C C . LEU A 1 107 ? -12.883 11.766 -5.715 1 98.62 107 LEU A C 1
ATOM 856 O O . LEU A 1 107 ? -13.859 11.055 -5.477 1 98.62 107 LEU A O 1
ATOM 860 N N . GLU A 1 108 ? -12.539 12.141 -6.906 1 98.12 108 GLU A N 1
ATOM 861 C CA . GLU A 1 108 ? -13.312 11.742 -8.078 1 98.12 108 GLU A CA 1
ATOM 862 C C . GLU A 1 108 ? -13.391 10.219 -8.203 1 98.12 108 GLU A C 1
ATOM 864 O O . GLU A 1 108 ? -14.461 9.664 -8.453 1 98.12 108 GLU A O 1
ATOM 869 N N . GLU A 1 109 ? -12.266 9.602 -8.039 1 96.94 109 GLU A N 1
ATOM 870 C CA . GLU A 1 109 ? -12.203 8.148 -8.18 1 96.94 109 GLU A CA 1
ATOM 871 C C . GLU A 1 109 ? -13.023 7.453 -7.094 1 96.94 109 GLU A C 1
ATOM 873 O O . GLU A 1 109 ? -13.742 6.492 -7.371 1 96.94 109 GLU A O 1
ATOM 878 N N . ILE A 1 110 ? -12.938 7.934 -5.887 1 97.88 110 ILE A N 1
ATOM 879 C CA . ILE A 1 110 ? -13.656 7.324 -4.77 1 97.88 110 ILE A CA 1
ATOM 880 C C . ILE A 1 110 ? -15.164 7.527 -4.953 1 97.88 110 ILE A C 1
ATOM 882 O O . ILE A 1 110 ? -15.953 6.617 -4.688 1 97.88 110 ILE A O 1
ATOM 886 N N . GLU A 1 111 ? -15.523 8.711 -5.449 1 96.81 111 GLU A N 1
ATOM 887 C CA . GLU A 1 111 ? -16.938 8.969 -5.711 1 96.81 111 GLU A CA 1
ATOM 888 C C . GLU A 1 111 ? -17.484 8.039 -6.793 1 96.81 111 GLU A C 1
ATOM 890 O O . GLU A 1 111 ? -18.625 7.59 -6.719 1 96.81 111 GLU A O 1
ATOM 895 N N . ARG A 1 112 ? -16.672 7.77 -7.754 1 95.5 112 ARG A N 1
ATOM 896 C CA . ARG A 1 112 ? -17.062 6.824 -8.797 1 95.5 112 ARG A CA 1
ATOM 897 C C . ARG A 1 112 ? -17.281 5.434 -8.219 1 95.5 112 ARG A C 1
ATOM 899 O O . ARG A 1 112 ? -18.234 4.746 -8.578 1 95.5 112 ARG A O 1
ATOM 906 N N . MET A 1 113 ? -16.453 5.07 -7.32 1 94.25 113 MET A N 1
ATOM 907 C CA . MET A 1 113 ? -16.547 3.756 -6.688 1 94.25 113 MET A CA 1
ATOM 908 C C . MET A 1 113 ? -17.797 3.664 -5.812 1 94.25 113 MET A C 1
ATOM 910 O O . MET A 1 113 ? -18.422 2.611 -5.738 1 94.25 113 MET A O 1
ATOM 914 N N . GLU A 1 114 ? -18.078 4.785 -5.121 1 93 114 GLU A N 1
ATOM 915 C CA . GLU A 1 114 ? -19.281 4.848 -4.297 1 93 114 GLU A CA 1
ATOM 916 C C . GLU A 1 114 ? -20.547 4.602 -5.133 1 93 114 GLU A C 1
ATOM 918 O O . GLU A 1 114 ? -21.469 3.912 -4.691 1 93 114 GLU A O 1
ATOM 923 N N . SER A 1 115 ? -20.516 5.27 -6.266 1 90.81 115 SER A N 1
ATOM 924 C CA . SER A 1 115 ? -21.672 5.168 -7.141 1 90.81 115 SER A CA 1
ATOM 925 C C . SER A 1 115 ? -21.844 3.748 -7.672 1 90.81 115 SER A C 1
ATOM 927 O O . SER A 1 115 ? -22.969 3.256 -7.809 1 90.81 115 SER A O 1
ATOM 929 N N . ALA A 1 116 ? -20.719 3.084 -7.969 1 86.31 116 ALA A N 1
ATOM 930 C CA . ALA A 1 116 ? -20.75 1.713 -8.469 1 86.31 116 ALA A CA 1
ATOM 931 C C . ALA A 1 116 ? -21.266 0.751 -7.398 1 86.31 116 ALA A C 1
ATOM 933 O O . ALA A 1 116 ? -21.953 -0.223 -7.711 1 86.31 116 ALA A O 1
ATOM 934 N N . GLU A 1 117 ? -21 1.017 -6.16 1 82.12 117 GLU A N 1
ATOM 935 C CA . GLU A 1 117 ? -21.453 0.194 -5.043 1 82.12 117 GLU A CA 1
ATOM 936 C C . GLU A 1 117 ? -22.953 0.363 -4.805 1 82.12 117 GLU A C 1
ATOM 938 O O . GLU A 1 117 ? -23.641 -0.603 -4.48 1 82.12 117 GLU A O 1
ATOM 943 N N . ASN A 1 118 ? -23.406 1.594 -5 1 79.69 118 ASN A N 1
ATOM 944 C CA . ASN A 1 118 ? -24.812 1.887 -4.793 1 79.69 118 ASN A CA 1
ATOM 945 C C . ASN A 1 118 ? -25.672 1.287 -5.898 1 79.69 118 ASN A C 1
ATOM 947 O O . ASN A 1 118 ? -26.844 0.951 -5.668 1 79.69 118 ASN A O 1
ATOM 951 N N . ASP A 1 119 ? -25.156 1.168 -7.082 1 73.69 119 ASP A N 1
ATOM 952 C CA . ASP A 1 119 ? -25.891 0.607 -8.211 1 73.69 119 ASP A CA 1
ATOM 953 C C . ASP A 1 119 ? -26 -0.91 -8.094 1 73.69 119 ASP A C 1
ATOM 955 O O . ASP A 1 119 ? -26.891 -1.52 -8.703 1 73.69 119 ASP A O 1
ATOM 959 N N . GLN A 1 120 ? -25.156 -1.559 -7.359 1 65.94 120 GLN A N 1
ATOM 960 C CA . GLN A 1 120 ? -25.219 -3.006 -7.184 1 65.94 120 GLN A CA 1
ATOM 961 C C . GLN A 1 120 ? -26.234 -3.391 -6.109 1 65.94 120 GLN A C 1
ATOM 963 O O . GLN A 1 120 ? -26.562 -4.57 -5.949 1 65.94 120 GLN A O 1
ATOM 968 N N . ILE A 1 121 ? -26.766 -2.455 -5.312 1 54.47 121 ILE A N 1
ATOM 969 C CA . ILE A 1 121 ? -27.859 -2.686 -4.379 1 54.47 121 ILE A CA 1
ATOM 970 C C . ILE A 1 121 ? -29.203 -2.477 -5.094 1 54.47 121 ILE A C 1
ATOM 972 O O . ILE A 1 121 ? -29.375 -1.49 -5.812 1 54.47 121 ILE A O 1
ATOM 976 N N . MET B 1 1 ? 15.398 -0.827 -7.469 1 96.94 1 MET B N 1
ATOM 977 C CA . MET B 1 1 ? 14.289 -0.324 -6.66 1 96.94 1 MET B CA 1
ATOM 978 C C . MET B 1 1 ? 13.656 -1.448 -5.848 1 96.94 1 MET B C 1
ATOM 980 O O . MET B 1 1 ? 13.766 -2.621 -6.211 1 96.94 1 MET B O 1
ATOM 984 N N . ILE B 1 2 ? 12.992 -1.122 -4.676 1 98.38 2 ILE B N 1
ATOM 985 C CA . ILE B 1 2 ? 12.195 -2.043 -3.879 1 98.38 2 ILE B CA 1
ATOM 986 C C . ILE B 1 2 ? 10.734 -1.976 -4.324 1 98.38 2 ILE B C 1
ATOM 988 O O . ILE B 1 2 ? 10.125 -0.901 -4.324 1 98.38 2 ILE B O 1
ATOM 992 N N . LEU B 1 3 ? 10.219 -3.135 -4.711 1 98.81 3 LEU B N 1
ATOM 993 C CA . LEU B 1 3 ? 8.82 -3.268 -5.102 1 98.81 3 LEU B CA 1
ATOM 994 C C . LEU B 1 3 ? 8.031 -4.043 -4.051 1 98.81 3 LEU B C 1
ATOM 996 O O . LEU B 1 3 ? 8.391 -5.168 -3.701 1 98.81 3 LEU B O 1
ATOM 1000 N N . ALA B 1 4 ? 7.043 -3.445 -3.443 1 98.81 4 ALA B N 1
ATOM 1001 C CA . ALA B 1 4 ? 6.074 -4.188 -2.639 1 98.81 4 ALA B CA 1
ATOM 1002 C C . ALA B 1 4 ? 4.875 -4.613 -3.48 1 98.81 4 ALA B C 1
ATOM 1004 O O . ALA B 1 4 ? 4.164 -3.773 -4.035 1 98.81 4 ALA B O 1
ATOM 1005 N N . VAL B 1 5 ? 4.652 -5.938 -3.564 1 98.94 5 VAL B N 1
ATOM 1006 C CA . VAL B 1 5 ? 3.682 -6.48 -4.512 1 98.94 5 VAL B CA 1
ATOM 1007 C C . VAL B 1 5 ? 2.645 -7.316 -3.766 1 98.94 5 VAL B C 1
ATOM 1009 O O . VAL B 1 5 ? 2.996 -8.25 -3.039 1 98.94 5 VAL B O 1
ATOM 1012 N N . ASP B 1 6 ? 1.401 -6.918 -3.934 1 98.88 6 ASP B N 1
ATOM 1013 C CA . ASP B 1 6 ? 0.285 -7.68 -3.383 1 98.88 6 ASP B CA 1
ATOM 1014 C C . ASP B 1 6 ? 0.146 -9.031 -4.078 1 98.88 6 ASP B C 1
ATOM 1016 O O . ASP B 1 6 ? 0.54 -9.188 -5.234 1 98.88 6 ASP B O 1
ATOM 1020 N N . PHE B 1 7 ? -0.425 -9.977 -3.328 1 98.88 7 PHE B N 1
ATOM 1021 C CA . PHE B 1 7 ? -0.597 -11.312 -3.887 1 98.88 7 PHE B CA 1
ATOM 1022 C C . PHE B 1 7 ? -1.975 -11.461 -4.523 1 98.88 7 PHE B C 1
ATOM 1024 O O . PHE B 1 7 ? -2.092 -11.57 -5.746 1 98.88 7 PHE B O 1
ATOM 1031 N N . ASP B 1 8 ? -3.043 -11.305 -3.768 1 98.62 8 ASP B N 1
ATOM 1032 C CA . ASP B 1 8 ? -4.41 -11.555 -4.219 1 98.62 8 ASP B CA 1
ATOM 1033 C C . ASP B 1 8 ? -4.898 -10.43 -5.125 1 98.62 8 ASP B C 1
ATOM 1035 O O . ASP B 1 8 ? -4.898 -9.258 -4.734 1 98.62 8 ASP B O 1
ATOM 1039 N N . GLY B 1 9 ? -5.324 -10.812 -6.273 1 98.44 9 GLY B N 1
ATOM 1040 C CA . GLY B 1 9 ? -5.84 -9.844 -7.223 1 98.44 9 GLY B CA 1
ATOM 1041 C C . GLY B 1 9 ? -4.75 -9.141 -8.016 1 98.44 9 GLY B C 1
ATOM 1042 O O . GLY B 1 9 ? -5.031 -8.438 -8.977 1 98.44 9 GLY B O 1
ATOM 1043 N N . THR B 1 10 ? -3.461 -9.359 -7.637 1 98.88 10 THR B N 1
ATOM 1044 C CA . THR B 1 10 ? -2.328 -8.672 -8.25 1 98.88 10 THR B CA 1
ATOM 1045 C C . THR B 1 10 ? -1.388 -9.672 -8.914 1 98.88 10 THR B C 1
ATOM 1047 O O . THR B 1 10 ? -1.285 -9.719 -10.141 1 98.88 10 THR B O 1
ATOM 1050 N N . ILE B 1 11 ? -0.843 -10.57 -8.141 1 98.94 11 ILE B N 1
ATOM 1051 C CA . ILE B 1 11 ? -0.043 -11.633 -8.734 1 98.94 11 ILE B CA 1
ATOM 1052 C C . ILE B 1 11 ? -0.953 -12.781 -9.18 1 98.94 11 ILE B C 1
ATOM 1054 O O . ILE B 1 11 ? -0.818 -13.297 -10.289 1 98.94 11 ILE B O 1
ATOM 1058 N N . ALA B 1 12 ? -1.856 -13.133 -8.312 1 98.81 12 ALA B N 1
ATOM 1059 C CA . ALA B 1 12 ? -2.752 -14.258 -8.555 1 98.81 12 ALA B CA 1
ATOM 1060 C C . ALA B 1 12 ? -4.207 -13.805 -8.617 1 98.81 12 ALA B C 1
ATOM 1062 O O . ALA B 1 12 ? -4.621 -12.93 -7.852 1 98.81 12 ALA B O 1
ATOM 1063 N N . ARG B 1 13 ? -4.93 -14.367 -9.539 1 98.56 13 ARG B N 1
ATOM 1064 C CA . ARG B 1 13 ? -6.383 -14.352 -9.406 1 98.56 13 ARG B CA 1
ATOM 1065 C C . ARG B 1 13 ? -6.832 -15.219 -8.234 1 98.56 13 ARG B C 1
ATOM 1067 O O . ARG B 1 13 ? -6.312 -16.312 -8.031 1 98.56 13 ARG B O 1
ATOM 1074 N N . SER B 1 14 ? -7.781 -14.539 -7.402 1 97.69 14 SER B N 1
ATOM 1075 C CA . SER B 1 14 ? -8.133 -15.266 -6.191 1 97.69 14 SER B CA 1
ATOM 1076 C C . SER B 1 14 ? -9.594 -15.039 -5.816 1 97.69 14 SER B C 1
ATOM 1078 O O . SER B 1 14 ? -10.18 -14.008 -6.16 1 97.69 14 SER B O 1
ATOM 1080 N N . SER B 1 15 ? -10.258 -16.062 -5.273 1 96.94 15 SER B N 1
ATOM 1081 C CA . SER B 1 15 ? -11.438 -15.984 -4.414 1 96.94 15 SER B CA 1
ATOM 1082 C C . SER B 1 15 ? -11.109 -16.406 -2.986 1 96.94 15 SER B C 1
ATOM 1084 O O . SER B 1 15 ? -11.312 -17.547 -2.607 1 96.94 15 SER B O 1
ATOM 1086 N N . PHE B 1 16 ? -10.562 -15.406 -2.35 1 92.88 16 PHE B N 1
ATOM 1087 C CA . PHE B 1 16 ? -9.883 -15.695 -1.089 1 92.88 16 PHE B CA 1
ATOM 1088 C C . PHE B 1 16 ? -10.727 -16.641 -0.233 1 92.88 16 PHE B C 1
ATOM 1090 O O . PHE B 1 16 ? -11.922 -16.422 -0.045 1 92.88 16 PHE B O 1
ATOM 1097 N N . PRO B 1 17 ? -10.055 -17.734 0.24 1 95.62 17 PRO B N 1
ATOM 1098 C CA . PRO B 1 17 ? -8.617 -18 0.312 1 95.62 17 PRO B CA 1
ATOM 1099 C C . PRO B 1 17 ? -8.094 -18.766 -0.895 1 95.62 17 PRO B C 1
ATOM 1101 O O . PRO B 1 17 ? -6.891 -19.016 -1.002 1 95.62 17 PRO B O 1
ATOM 1104 N N . ASP B 1 18 ? -8.906 -19.141 -1.892 1 98.31 18 ASP B N 1
ATOM 1105 C CA . ASP B 1 18 ? -8.508 -19.969 -3.027 1 98.31 18 ASP B CA 1
ATOM 1106 C C . ASP B 1 18 ? -7.668 -19.156 -4.02 1 98.31 18 ASP B C 1
ATOM 1108 O O . ASP B 1 18 ? -7.969 -18 -4.305 1 98.31 18 ASP B O 1
ATOM 1112 N N . ILE B 1 19 ? -6.629 -19.875 -4.477 1 98.62 19 ILE B N 1
ATOM 1113 C CA . ILE B 1 19 ? -5.832 -19.344 -5.578 1 98.62 19 ILE B CA 1
ATOM 1114 C C . ILE B 1 19 ? -6.332 -19.906 -6.902 1 98.62 19 ILE B C 1
ATOM 1116 O O . ILE B 1 19 ? -6.273 -21.125 -7.125 1 98.62 19 ILE B O 1
ATOM 1120 N N . LEU B 1 20 ? -6.809 -19.016 -7.738 1 98.56 20 LEU B N 1
ATOM 1121 C CA . LEU B 1 20 ? -7.504 -19.484 -8.938 1 98.56 20 LEU B CA 1
ATOM 1122 C C . LEU B 1 20 ? -6.551 -19.547 -10.125 1 98.56 20 LEU B C 1
ATOM 1124 O O . LEU B 1 20 ? -6.836 -20.219 -11.117 1 98.56 20 LEU B O 1
ATOM 1128 N N . GLY B 1 21 ? -5.441 -18.812 -10.062 1 98.56 21 GLY B N 1
ATOM 1129 C CA . GLY B 1 21 ? -4.457 -18.812 -11.133 1 98.56 21 GLY B CA 1
ATOM 1130 C C . GLY B 1 21 ? -3.643 -17.531 -11.188 1 98.56 21 GLY B C 1
ATOM 1131 O O . GLY B 1 21 ? -3.848 -16.625 -10.375 1 98.56 21 GLY B O 1
ATOM 1132 N N . GLU B 1 22 ? -2.742 -17.484 -12.102 1 98.81 22 GLU B N 1
ATOM 1133 C CA . GLU B 1 22 ? -1.836 -16.344 -12.258 1 98.81 22 GLU B CA 1
ATOM 1134 C C . GLU B 1 22 ? -2.52 -15.188 -12.984 1 98.81 22 GLU B C 1
ATOM 1136 O O . GLU B 1 22 ? -3.23 -15.398 -13.969 1 98.81 22 GLU B O 1
ATOM 1141 N N . GLN B 1 23 ? -2.414 -13.961 -12.484 1 98.88 23 GLN B N 1
ATOM 1142 C CA . GLN B 1 23 ? -2.801 -12.805 -13.289 1 98.88 23 GLN B CA 1
ATOM 1143 C C . GLN B 1 23 ? -2.025 -12.766 -14.602 1 98.88 23 GLN B C 1
ATOM 1145 O O . GLN B 1 23 ? -0.826 -13.047 -14.633 1 98.88 23 GLN B O 1
ATOM 1150 N N . PRO B 1 24 ? -2.658 -12.344 -15.633 1 98.62 24 PRO B N 1
ATOM 1151 C CA . PRO B 1 24 ? -1.953 -12.297 -16.922 1 98.62 24 PRO B CA 1
ATOM 1152 C C . PRO B 1 24 ? -0.618 -11.562 -16.828 1 98.62 24 PRO B C 1
ATOM 1154 O O . PRO B 1 24 ? -0.562 -10.43 -16.344 1 98.62 24 PRO B O 1
ATOM 1157 N N . TYR B 1 25 ? 0.484 -12.203 -17.188 1 98.81 25 TYR B N 1
ATOM 1158 C CA . TYR B 1 25 ? 1.832 -11.672 -17.391 1 98.81 25 TYR B CA 1
ATOM 1159 C C . TYR B 1 25 ? 2.516 -11.43 -16.047 1 98.81 25 TYR B C 1
ATOM 1161 O O . TYR B 1 25 ? 3.631 -10.906 -15.992 1 98.81 25 TYR B O 1
ATOM 1169 N N . ALA B 1 26 ? 1.898 -11.828 -14.93 1 98.88 26 ALA B N 1
ATOM 1170 C CA . ALA B 1 26 ? 2.463 -11.547 -13.617 1 98.88 26 ALA B CA 1
ATOM 1171 C C . ALA B 1 26 ? 3.838 -12.188 -13.461 1 98.88 26 ALA B C 1
ATOM 1173 O O . ALA B 1 26 ? 4.82 -11.5 -13.164 1 98.88 26 ALA B O 1
ATOM 1174 N N . GLY B 1 27 ? 3.883 -13.484 -13.711 1 98.88 27 GLY B N 1
ATOM 1175 C CA . GLY B 1 27 ? 5.141 -14.203 -13.562 1 98.88 27 GLY B CA 1
ATOM 1176 C C . GLY B 1 27 ? 6.227 -13.703 -14.492 1 98.88 27 GLY B C 1
ATOM 1177 O O . GLY B 1 27 ? 7.367 -13.5 -14.078 1 98.88 27 GLY B O 1
ATOM 1178 N N . GLU B 1 28 ? 5.863 -13.492 -15.703 1 98.81 28 GLU B N 1
ATOM 1179 C CA . GLU B 1 28 ? 6.809 -13.023 -16.719 1 98.81 28 GLU B CA 1
ATOM 1180 C C . GLU B 1 28 ? 7.41 -11.68 -16.328 1 98.81 28 GLU B C 1
ATOM 1182 O O . GLU B 1 28 ? 8.625 -11.508 -16.344 1 98.81 28 GLU B O 1
ATOM 1187 N N . VAL B 1 29 ? 6.578 -10.773 -15.953 1 98.88 29 VAL B N 1
ATOM 1188 C CA . VAL B 1 29 ? 7.016 -9.422 -15.617 1 98.88 29 VAL B CA 1
ATOM 1189 C C . VAL B 1 29 ? 7.863 -9.445 -14.352 1 98.88 29 VAL B C 1
ATOM 1191 O O . VAL B 1 29 ? 8.922 -8.812 -14.289 1 98.88 29 VAL B O 1
ATOM 1194 N N . LEU B 1 30 ? 7.438 -10.188 -13.32 1 98.94 30 LEU B N 1
ATOM 1195 C CA . LEU B 1 30 ? 8.172 -10.227 -12.062 1 98.94 30 LEU B CA 1
ATOM 1196 C C . LEU B 1 30 ? 9.539 -10.867 -12.25 1 98.94 30 LEU B C 1
ATOM 1198 O O . LEU B 1 30 ? 10.516 -10.461 -11.617 1 98.94 30 LEU B O 1
ATOM 1202 N N . ARG B 1 31 ? 9.625 -11.898 -13.102 1 98.88 31 ARG B N 1
ATOM 1203 C CA . ARG B 1 31 ? 10.922 -12.492 -13.414 1 98.88 31 ARG B CA 1
ATOM 1204 C C . ARG B 1 31 ? 11.836 -11.484 -14.102 1 98.88 31 ARG B C 1
ATOM 1206 O O . ARG B 1 31 ? 13.016 -11.383 -13.773 1 98.88 31 ARG B O 1
ATOM 1213 N N . LYS B 1 32 ? 11.258 -10.781 -15.031 1 98.81 32 LYS B N 1
ATOM 1214 C CA . LYS B 1 32 ? 12.031 -9.758 -15.742 1 98.81 32 LYS B CA 1
ATOM 1215 C C . LYS B 1 32 ? 12.539 -8.688 -14.773 1 98.81 32 LYS B C 1
ATOM 1217 O O . LYS B 1 32 ? 13.719 -8.344 -14.789 1 98.81 32 LYS B O 1
ATOM 1222 N N . LEU B 1 33 ? 11.68 -8.18 -13.93 1 98.75 33 LEU B N 1
ATOM 1223 C CA . LEU B 1 33 ? 12.031 -7.121 -12.984 1 98.75 33 LEU B CA 1
ATOM 1224 C C . LEU B 1 33 ? 13.055 -7.621 -11.969 1 98.75 33 LEU B C 1
ATOM 1226 O O . LEU B 1 33 ? 14.008 -6.906 -11.641 1 98.75 33 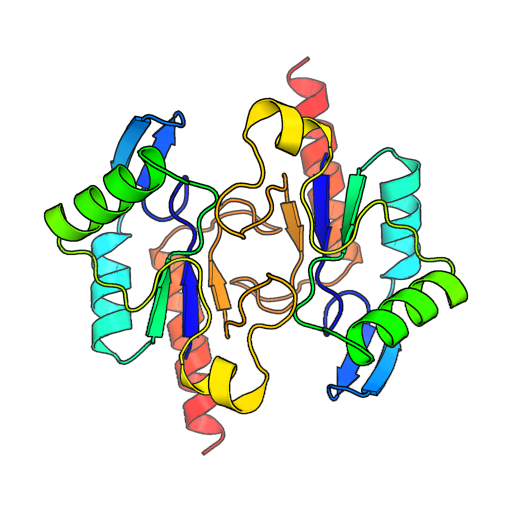LEU B O 1
ATOM 1230 N N . HIS B 1 34 ? 12.836 -8.797 -11.508 1 98.81 34 HIS B N 1
ATOM 1231 C CA . HIS B 1 34 ? 13.805 -9.391 -10.594 1 98.81 34 HIS B CA 1
ATOM 1232 C C . HIS B 1 34 ? 15.164 -9.562 -11.258 1 98.81 34 HIS B C 1
ATOM 1234 O O . HIS B 1 34 ? 16.203 -9.266 -10.656 1 98.81 34 HIS B O 1
ATOM 1240 N N . GLY B 1 35 ? 15.094 -10.023 -12.477 1 98.44 35 GLY B N 1
ATOM 1241 C CA . GLY B 1 35 ? 16.328 -10.195 -13.242 1 98.44 35 GLY B CA 1
ATOM 1242 C C . GLY B 1 35 ? 17.078 -8.891 -13.453 1 98.44 35 GLY B C 1
ATOM 1243 O O . GLY B 1 35 ? 18.297 -8.898 -13.594 1 98.44 35 GLY B O 1
ATOM 1244 N N . ARG B 1 36 ? 16.391 -7.816 -13.43 1 97.81 36 ARG B N 1
ATOM 1245 C CA . ARG B 1 36 ? 16.984 -6.5 -13.625 1 97.81 36 ARG B CA 1
ATOM 1246 C C . ARG B 1 36 ? 17.5 -5.934 -12.305 1 97.81 36 ARG B C 1
ATOM 1248 O O . ARG B 1 36 ? 17.953 -4.793 -12.25 1 97.81 36 ARG B O 1
ATOM 1255 N N . GLY B 1 37 ? 17.25 -6.629 -11.258 1 97.88 37 GLY B N 1
ATOM 1256 C CA . GLY B 1 37 ? 17.875 -6.254 -10.008 1 97.88 37 GLY B CA 1
ATOM 1257 C C . GLY B 1 37 ? 16.922 -5.625 -9.016 1 97.88 37 GLY B C 1
ATOM 1258 O O . GLY B 1 37 ? 17.328 -5.203 -7.934 1 97.88 37 GLY B O 1
ATOM 1259 N N . HIS B 1 38 ? 15.664 -5.543 -9.352 1 98.56 38 HIS B N 1
ATOM 1260 C CA . HIS B 1 38 ? 14.688 -5.02 -8.406 1 98.56 38 HIS B CA 1
ATOM 1261 C C . HIS B 1 38 ? 14.484 -5.977 -7.238 1 98.56 38 HIS B C 1
ATOM 1263 O O . HIS B 1 38 ? 14.516 -7.199 -7.418 1 98.56 38 HIS B O 1
ATOM 1269 N N . TYR B 1 39 ? 14.367 -5.453 -6.023 1 98.75 39 TYR B N 1
ATOM 1270 C CA . TYR B 1 39 ? 14.062 -6.191 -4.805 1 98.75 39 TYR B CA 1
ATOM 1271 C C . TYR B 1 39 ? 12.555 -6.336 -4.621 1 98.75 39 TYR B C 1
ATOM 1273 O O . TYR B 1 39 ? 11.836 -5.34 -4.48 1 98.75 39 TYR B O 1
ATOM 1281 N N . ILE B 1 40 ? 12.062 -7.566 -4.641 1 98.88 40 ILE B N 1
ATOM 1282 C CA . ILE B 1 40 ? 10.625 -7.793 -4.664 1 98.88 40 ILE B CA 1
ATOM 1283 C C . ILE B 1 40 ? 10.164 -8.305 -3.303 1 98.88 40 ILE B C 1
ATOM 1285 O O . ILE B 1 40 ? 10.609 -9.359 -2.846 1 98.88 40 ILE B O 1
ATOM 1289 N N . ILE B 1 41 ? 9.305 -7.602 -2.631 1 98.81 41 ILE B N 1
ATOM 1290 C CA . ILE B 1 41 ? 8.672 -8 -1.378 1 98.81 41 ILE B CA 1
ATOM 1291 C C . ILE B 1 41 ? 7.211 -8.367 -1.632 1 98.81 41 ILE B C 1
ATOM 1293 O O . ILE B 1 41 ? 6.434 -7.551 -2.125 1 98.81 41 ILE B O 1
ATOM 1297 N N . ILE B 1 42 ? 6.848 -9.641 -1.293 1 98.88 42 ILE B N 1
ATOM 1298 C CA . ILE B 1 42 ? 5.438 -10.008 -1.297 1 98.88 42 ILE B CA 1
ATOM 1299 C C . ILE B 1 42 ? 4.734 -9.383 -0.096 1 98.88 42 ILE B C 1
ATOM 1301 O O . ILE B 1 42 ? 5.074 -9.672 1.054 1 98.88 42 ILE B O 1
ATOM 1305 N N . TRP B 1 43 ? 3.857 -8.461 -0.386 1 98.5 43 TRP B N 1
ATOM 1306 C CA . TRP B 1 43 ? 3.135 -7.734 0.652 1 98.5 43 TRP B CA 1
ATOM 1307 C C . TRP B 1 43 ? 1.651 -8.086 0.63 1 98.5 43 TRP B C 1
ATOM 1309 O O . TRP B 1 43 ? 0.896 -7.559 -0.191 1 98.5 43 TRP B O 1
ATOM 1319 N N . THR B 1 44 ? 1.259 -8.961 1.578 1 98.31 44 THR B N 1
ATOM 1320 C CA . THR B 1 44 ? -0.045 -9.609 1.49 1 98.31 44 THR B CA 1
ATOM 1321 C C . THR B 1 44 ? -0.701 -9.695 2.865 1 98.31 44 THR B C 1
ATOM 1323 O O . THR B 1 44 ? -0.011 -9.789 3.883 1 98.31 44 THR B O 1
ATOM 1326 N N . CYS B 1 45 ? -2.014 -9.672 2.871 1 96.81 45 CYS B N 1
ATOM 1327 C CA . CYS B 1 45 ? -2.775 -9.82 4.105 1 96.81 45 CYS B CA 1
ATOM 1328 C C . CYS B 1 45 ? -2.871 -11.289 4.512 1 96.81 45 CYS B C 1
ATOM 1330 O O . CYS B 1 45 ? -3.293 -11.602 5.629 1 96.81 45 CYS B O 1
ATOM 1332 N N . ARG B 1 46 ? -2.543 -12.219 3.598 1 97.19 46 ARG B N 1
ATOM 1333 C CA . ARG B 1 46 ? -2.576 -13.633 3.967 1 97.19 46 ARG B CA 1
ATOM 1334 C C . ARG B 1 46 ? -1.683 -13.906 5.172 1 97.19 46 ARG B C 1
ATOM 1336 O O . ARG B 1 46 ? -0.59 -13.344 5.281 1 97.19 46 ARG B O 1
ATOM 1343 N N . SER B 1 47 ? -2.15 -14.812 5.996 1 96.56 47 SER B N 1
ATOM 1344 C CA . SER B 1 47 ? -1.425 -15.227 7.195 1 96.56 47 SER B CA 1
ATOM 1345 C C . SER B 1 47 ? -1.613 -16.719 7.473 1 96.56 47 SER B C 1
ATOM 1347 O O . SER B 1 47 ? -2.426 -17.375 6.824 1 96.56 47 SER B O 1
ATOM 1349 N N . GLY B 1 48 ? -0.729 -17.234 8.352 1 96 48 GLY B N 1
ATOM 1350 C CA . GLY B 1 48 ? -0.847 -18.641 8.703 1 96 48 GLY B CA 1
ATOM 1351 C C . GLY B 1 48 ? -0.791 -19.562 7.504 1 96 48 GLY B C 1
ATOM 1352 O O . GLY B 1 48 ? 0.126 -19.469 6.684 1 96 48 GLY B O 1
ATOM 1353 N N . LYS B 1 49 ? -1.688 -20.453 7.445 1 97.19 49 LYS B N 1
ATOM 1354 C CA . LYS B 1 49 ? -1.714 -21.453 6.379 1 97.19 49 LYS B CA 1
ATOM 1355 C C . LYS B 1 49 ? -1.891 -20.797 5.016 1 97.19 49 LYS B C 1
ATOM 1357 O O . LYS B 1 49 ? -1.306 -21.234 4.023 1 97.19 49 LYS B O 1
ATOM 1362 N N . ASN B 1 50 ? -2.742 -19.797 4.992 1 97.5 50 ASN B N 1
ATOM 1363 C CA . ASN B 1 50 ? -2.994 -19.109 3.725 1 97.5 50 ASN B CA 1
ATOM 1364 C C . ASN B 1 50 ? -1.73 -18.453 3.182 1 97.5 50 ASN B C 1
ATOM 1366 O O . ASN B 1 50 ? -1.518 -18.406 1.969 1 97.5 50 ASN B O 1
ATOM 1370 N N . LEU B 1 51 ? -0.902 -17.906 4.082 1 98.06 51 LEU B N 1
ATOM 1371 C CA . LEU B 1 51 ? 0.373 -17.328 3.676 1 98.06 51 LEU B CA 1
ATOM 1372 C C . LEU B 1 51 ? 1.32 -18.406 3.16 1 98.06 51 LEU B C 1
ATOM 1374 O O . LEU B 1 51 ? 1.959 -18.234 2.119 1 98.06 51 LEU B O 1
ATOM 1378 N N . LEU B 1 52 ? 1.374 -19.469 3.838 1 98.44 52 LEU B N 1
ATOM 1379 C CA . LEU B 1 52 ? 2.227 -20.578 3.418 1 98.44 52 LEU B CA 1
ATOM 1380 C C . LEU B 1 52 ? 1.808 -21.094 2.047 1 98.44 52 LEU B C 1
ATOM 1382 O O . LEU B 1 52 ? 2.656 -21.359 1.191 1 98.44 52 LEU B O 1
ATOM 1386 N N . ASP B 1 53 ? 0.506 -21.203 1.845 1 98.56 53 ASP B N 1
ATOM 1387 C CA . ASP B 1 53 ? -0.013 -21.641 0.554 1 98.56 53 ASP B CA 1
ATOM 1388 C C . ASP B 1 53 ? 0.4 -20.688 -0.561 1 98.56 53 ASP B C 1
ATOM 1390 O O . ASP B 1 53 ? 0.776 -21.109 -1.651 1 98.56 53 ASP B O 1
ATOM 1394 N N . ALA B 1 54 ? 0.3 -19.406 -0.303 1 98.69 54 ALA B N 1
ATOM 1395 C CA . ALA B 1 54 ? 0.693 -18.406 -1.292 1 98.69 54 ALA B CA 1
ATOM 1396 C C . ALA B 1 54 ? 2.178 -18.531 -1.625 1 98.69 54 ALA B C 1
ATOM 1398 O O . ALA B 1 54 ? 2.564 -18.484 -2.795 1 98.69 54 ALA B O 1
ATOM 1399 N N . ILE B 1 55 ? 2.992 -18.672 -0.573 1 98.81 55 ILE B N 1
ATOM 1400 C CA . ILE B 1 55 ? 4.438 -18.766 -0.761 1 98.81 55 ILE B CA 1
ATOM 1401 C C . ILE B 1 55 ? 4.766 -20.016 -1.588 1 98.81 55 ILE B C 1
ATOM 1403 O O . ILE B 1 55 ? 5.523 -19.938 -2.557 1 98.81 55 ILE B O 1
ATOM 1407 N N . ASN B 1 56 ? 4.18 -21.109 -1.196 1 98.88 56 ASN B N 1
ATOM 1408 C CA . ASN B 1 56 ? 4.406 -22.344 -1.942 1 98.88 56 ASN B CA 1
ATOM 1409 C C . ASN B 1 56 ? 3.957 -22.203 -3.395 1 98.88 56 ASN B C 1
ATOM 1411 O O . ASN B 1 56 ? 4.617 -22.719 -4.301 1 98.88 56 ASN B O 1
ATOM 1415 N N . TRP B 1 57 ? 2.834 -21.562 -3.621 1 98.88 57 TRP B N 1
ATOM 1416 C CA . TRP B 1 57 ? 2.324 -21.328 -4.969 1 98.88 57 TRP B CA 1
ATOM 1417 C C . TRP B 1 57 ? 3.316 -20.516 -5.797 1 98.88 57 TRP B C 1
ATOM 1419 O O . TRP B 1 57 ? 3.582 -20.859 -6.957 1 98.88 57 TRP B O 1
ATOM 1429 N N . LEU B 1 58 ? 3.867 -19.438 -5.223 1 98.94 58 LEU B N 1
ATOM 1430 C CA . LEU B 1 58 ? 4.867 -18.609 -5.898 1 98.94 58 LEU B CA 1
ATOM 1431 C C . LEU B 1 58 ? 6.086 -19.438 -6.277 1 98.94 58 LEU B C 1
ATOM 1433 O O . LEU B 1 58 ? 6.598 -19.328 -7.395 1 98.94 58 LEU B O 1
ATOM 1437 N N . LEU B 1 59 ? 6.551 -20.281 -5.363 1 98.81 59 LEU B N 1
ATOM 1438 C CA . LEU B 1 59 ? 7.711 -21.141 -5.594 1 98.81 59 LEU B CA 1
ATOM 1439 C C . LEU B 1 59 ? 7.43 -22.156 -6.699 1 98.81 59 LEU B C 1
ATOM 1441 O O . LEU B 1 59 ? 8.25 -22.344 -7.598 1 98.81 59 LEU B O 1
ATOM 1445 N N . GLU B 1 60 ? 6.285 -22.734 -6.66 1 98.62 60 GLU B N 1
ATOM 1446 C CA . GLU B 1 60 ? 5.895 -23.734 -7.645 1 98.62 60 GLU B CA 1
ATOM 1447 C C . GLU B 1 60 ? 5.816 -23.125 -9.047 1 98.62 60 GLU B C 1
ATOM 1449 O O . GLU B 1 60 ? 6.078 -23.812 -10.039 1 98.62 60 GLU B O 1
ATOM 1454 N N . HIS B 1 61 ? 5.508 -21.906 -9.117 1 98.56 61 HIS B N 1
ATOM 1455 C CA . HIS B 1 61 ? 5.328 -21.234 -10.398 1 98.56 61 HIS B CA 1
ATOM 1456 C C . HIS B 1 61 ? 6.582 -20.469 -10.797 1 98.56 61 HIS B C 1
ATOM 1458 O O . HIS B 1 61 ? 6.578 -19.734 -11.789 1 98.56 61 HIS B O 1
ATOM 1464 N N . ASN B 1 62 ? 7.582 -20.578 -10.008 1 98.5 62 ASN B N 1
ATOM 1465 C CA . ASN B 1 62 ? 8.875 -19.953 -10.273 1 98.5 62 ASN B CA 1
ATOM 1466 C C . ASN B 1 62 ? 8.766 -18.438 -10.383 1 98.5 62 ASN B C 1
ATOM 1468 O O . ASN B 1 62 ? 9.32 -17.828 -11.297 1 98.5 62 ASN B O 1
ATOM 1472 N N . ILE B 1 63 ? 7.965 -17.844 -9.57 1 98.88 63 ILE B N 1
ATOM 1473 C CA . ILE B 1 63 ? 7.871 -16.391 -9.453 1 98.88 63 ILE B CA 1
ATOM 1474 C C . ILE B 1 63 ? 8.797 -15.898 -8.352 1 98.88 63 ILE B C 1
ATOM 1476 O O . ILE B 1 63 ? 8.625 -16.25 -7.18 1 98.88 63 ILE B O 1
ATOM 1480 N N . PRO B 1 64 ? 9.758 -15.062 -8.727 1 98.88 64 PRO B N 1
ATOM 1481 C CA . PRO B 1 64 ? 10.797 -14.711 -7.758 1 98.88 64 PRO B CA 1
ATOM 1482 C C . PRO B 1 64 ? 10.344 -13.633 -6.773 1 98.88 64 PRO B C 1
ATOM 1484 O O . PRO B 1 64 ? 9.555 -12.758 -7.133 1 98.88 64 PRO B O 1
ATOM 1487 N N . PHE B 1 65 ? 10.859 -13.68 -5.582 1 98.94 65 PHE B N 1
ATOM 1488 C CA . PHE B 1 65 ? 10.711 -12.672 -4.535 1 98.94 65 PHE B CA 1
ATOM 1489 C C . PHE B 1 65 ? 11.875 -12.727 -3.561 1 98.94 65 PHE B C 1
ATOM 1491 O O . PHE B 1 65 ? 12.625 -13.711 -3.527 1 98.94 65 PHE B O 1
ATOM 1498 N N . ASP B 1 66 ? 12.008 -11.648 -2.799 1 98.81 66 ASP B N 1
ATOM 1499 C CA . ASP B 1 66 ? 13.18 -11.547 -1.932 1 98.81 66 ASP B CA 1
ATOM 1500 C C . ASP B 1 66 ? 12.773 -11.555 -0.46 1 98.81 66 ASP B C 1
ATOM 1502 O O . ASP B 1 66 ? 13.586 -11.867 0.412 1 98.81 66 ASP B O 1
ATOM 1506 N N . ARG B 1 67 ? 11.602 -11.117 -0.182 1 98.25 67 ARG B N 1
ATOM 1507 C CA . ARG B 1 67 ? 11.094 -10.992 1.182 1 98.25 67 ARG B CA 1
ATOM 1508 C C . ARG B 1 67 ? 9.57 -11.086 1.215 1 98.25 67 ARG B C 1
ATOM 1510 O O . ARG B 1 67 ? 8.914 -10.93 0.185 1 98.25 67 ARG B O 1
ATOM 1517 N N . VAL B 1 68 ? 9.062 -11.5 2.375 1 98.31 68 VAL B N 1
ATOM 1518 C CA . VAL B 1 68 ? 7.617 -11.555 2.57 1 98.31 68 VAL B CA 1
ATOM 1519 C C . VAL B 1 68 ? 7.234 -10.758 3.812 1 98.31 68 VAL B C 1
ATOM 1521 O O . VAL B 1 68 ? 7.73 -11.023 4.91 1 98.31 68 VAL B O 1
ATOM 1524 N N . ASN B 1 69 ? 6.434 -9.797 3.646 1 97.25 69 ASN B N 1
ATOM 1525 C CA . ASN B 1 69 ? 5.785 -9.016 4.695 1 97.25 69 ASN B CA 1
ATOM 1526 C C . ASN B 1 69 ? 6.797 -8.484 5.707 1 97.25 69 ASN B C 1
ATOM 1528 O O . ASN B 1 69 ? 6.543 -8.5 6.914 1 97.25 69 ASN B O 1
ATOM 1532 N N . ASP B 1 70 ? 7.895 -8.031 5.207 1 96.38 70 ASP B N 1
ATOM 1533 C CA . ASP B 1 70 ? 8.93 -7.418 6.035 1 96.38 70 ASP B CA 1
ATOM 1534 C C . ASP B 1 70 ? 9.797 -6.461 5.219 1 96.38 70 ASP B C 1
ATOM 1536 O O . ASP B 1 70 ? 9.859 -6.574 3.992 1 96.38 70 ASP B O 1
ATOM 1540 N N . HIS B 1 71 ? 10.438 -5.535 5.895 1 96.75 71 HIS B N 1
ATOM 1541 C CA . HIS B 1 71 ? 11.344 -4.598 5.242 1 96.75 71 HIS B CA 1
ATOM 1542 C C . HIS B 1 71 ? 12.57 -5.312 4.684 1 96.75 71 HIS B C 1
ATOM 1544 O O . HIS B 1 71 ? 12.977 -6.355 5.207 1 96.75 71 HIS B O 1
ATOM 1550 N N . CYS B 1 72 ? 13.07 -4.691 3.617 1 96.62 72 CYS B N 1
ATOM 1551 C CA . CYS B 1 72 ? 14.398 -5.145 3.227 1 96.62 72 CYS B CA 1
ATOM 1552 C C . CYS B 1 72 ? 15.398 -4.922 4.352 1 96.62 72 CYS B C 1
ATOM 1554 O O . CYS B 1 72 ? 15.297 -3.947 5.098 1 96.62 72 CYS B O 1
ATOM 1556 N N . PRO B 1 73 ? 16.422 -5.723 4.5 1 96.06 73 PRO B N 1
ATOM 1557 C CA . PRO B 1 73 ? 17.375 -5.672 5.621 1 96.06 73 PRO B CA 1
ATOM 1558 C C . PRO B 1 73 ? 18.047 -4.305 5.766 1 96.06 73 PRO B C 1
ATOM 1560 O O . PRO B 1 73 ? 18.25 -3.834 6.883 1 96.06 73 PRO B O 1
ATOM 1563 N N . GLU B 1 74 ? 18.328 -3.732 4.668 1 95.06 74 GLU B N 1
ATOM 1564 C CA . GLU B 1 74 ? 18.969 -2.426 4.715 1 95.06 74 GLU B CA 1
ATOM 1565 C C . GLU B 1 74 ? 18.078 -1.389 5.387 1 95.06 74 GLU B C 1
ATOM 1567 O O . GLU B 1 74 ? 18.562 -0.548 6.148 1 95.06 74 GLU B O 1
ATOM 1572 N N . ASN B 1 75 ? 16.812 -1.446 5.098 1 94.62 75 ASN B N 1
ATOM 1573 C CA . ASN B 1 75 ? 15.875 -0.514 5.707 1 94.62 75 ASN B CA 1
ATOM 1574 C C . ASN B 1 75 ? 15.695 -0.794 7.199 1 94.62 75 ASN B C 1
ATOM 1576 O O . ASN B 1 75 ? 15.531 0.132 7.992 1 94.62 75 ASN B O 1
ATOM 1580 N N . ILE B 1 76 ? 15.719 -2.039 7.547 1 94.75 76 ILE B N 1
ATOM 1581 C CA . ILE B 1 76 ? 15.633 -2.398 8.953 1 94.75 76 ILE B CA 1
ATOM 1582 C C . ILE B 1 76 ? 16.812 -1.809 9.711 1 94.75 76 ILE B C 1
ATOM 1584 O O . ILE B 1 76 ? 16.656 -1.252 10.805 1 94.75 76 ILE B O 1
ATOM 1588 N N . LYS B 1 77 ? 18 -1.958 9.164 1 94.56 77 LYS B N 1
ATOM 1589 C CA . LYS B 1 77 ? 19.219 -1.46 9.789 1 94.56 77 LYS B CA 1
ATOM 1590 C C . LYS B 1 77 ? 19.156 0.054 9.969 1 94.56 77 LYS B C 1
ATOM 1592 O O . LYS B 1 77 ? 19.578 0.578 11 1 94.56 77 LYS B O 1
ATOM 1597 N N . ARG B 1 78 ? 18.578 0.724 9 1 92.56 78 ARG B N 1
ATOM 1598 C CA . ARG B 1 78 ? 18.609 2.184 8.969 1 92.56 78 ARG B CA 1
ATOM 1599 C C . ARG B 1 78 ? 17.484 2.773 9.805 1 92.56 78 ARG B C 1
ATOM 1601 O O . ARG B 1 78 ? 17.672 3.781 10.484 1 92.56 78 ARG B O 1
ATOM 1608 N N . TYR B 1 79 ? 16.328 2.094 9.789 1 91.56 79 TYR B N 1
ATOM 1609 C CA . TYR B 1 79 ? 15.141 2.766 10.32 1 91.56 79 TYR B CA 1
ATOM 1610 C C . TYR B 1 79 ? 14.461 1.911 11.383 1 91.56 79 TYR B C 1
ATOM 1612 O O . TYR B 1 79 ? 13.516 2.357 12.031 1 91.56 79 TYR B O 1
ATOM 1620 N N . GLY B 1 80 ? 14.969 0.675 11.539 1 91.31 80 GLY B N 1
ATOM 1621 C CA . GLY B 1 80 ? 14.273 -0.249 12.43 1 91.31 80 GLY B CA 1
ATOM 1622 C C . GLY B 1 80 ? 13.078 -0.916 11.773 1 91.31 80 GLY B C 1
ATOM 1623 O O . GLY B 1 80 ? 12.891 -0.823 10.562 1 91.31 80 GLY B O 1
ATOM 1624 N N . LYS B 1 81 ? 12.312 -1.616 12.555 1 87.62 81 LYS B N 1
ATOM 1625 C CA . LYS B 1 81 ? 11.195 -2.402 12.047 1 87.62 81 LYS B CA 1
ATOM 1626 C C . LYS B 1 81 ? 10 -1.51 11.711 1 87.62 81 LYS B C 1
ATOM 1628 O O . LYS B 1 81 ? 9.078 -1.935 11.023 1 87.62 81 LYS B O 1
ATOM 1633 N N . GLY B 1 82 ? 10.086 -0.304 12.18 1 85.94 82 GLY B N 1
ATOM 1634 C CA . GLY B 1 82 ? 9.039 0.653 11.859 1 85.94 82 GLY B CA 1
ATOM 1635 C C . GLY B 1 82 ? 7.711 0.325 12.523 1 85.94 82 GLY B C 1
ATOM 1636 O O . GLY B 1 82 ? 7.676 -0.268 13.602 1 85.94 82 GLY B O 1
ATOM 1637 N N . SER B 1 83 ? 6.527 0.803 11.898 1 86.62 83 SER B N 1
ATOM 1638 C CA . SER B 1 83 ? 5.195 0.763 12.5 1 86.62 83 SER B CA 1
ATOM 1639 C C . SER B 1 83 ? 4.344 -0.337 11.875 1 86.62 83 SER B C 1
ATOM 1641 O O . SER B 1 83 ? 3.197 -0.542 12.273 1 86.62 83 SER B O 1
ATOM 1643 N N . GLY B 1 84 ? 4.844 -1.036 10.945 1 88.19 84 GLY B N 1
ATOM 1644 C CA . GLY B 1 84 ? 4.09 -2.1 10.297 1 88.19 84 GLY B CA 1
ATOM 1645 C C . GLY B 1 84 ? 3.994 -1.935 8.789 1 88.19 84 GLY B C 1
ATOM 1646 O O . GLY B 1 84 ? 3.93 -2.922 8.055 1 88.19 84 GLY B O 1
ATOM 1647 N N . LYS B 1 85 ? 3.883 -0.644 8.367 1 96.94 85 LYS B N 1
ATOM 1648 C CA . LYS B 1 85 ? 3.932 -0.449 6.918 1 96.94 85 LYS B CA 1
ATOM 1649 C C . LYS B 1 85 ? 5.34 -0.681 6.379 1 96.94 85 LYS B C 1
ATOM 1651 O O . LYS B 1 85 ? 6.305 -0.104 6.887 1 96.94 85 LYS B O 1
ATOM 1656 N N . ILE B 1 86 ? 5.445 -1.504 5.344 1 96.81 86 ILE B N 1
ATOM 1657 C CA . ILE B 1 86 ? 6.773 -1.75 4.793 1 96.81 86 ILE B CA 1
ATOM 1658 C C . ILE B 1 86 ? 7.137 -0.646 3.801 1 96.81 86 ILE B C 1
ATOM 1660 O O . ILE B 1 86 ? 6.27 -0.149 3.074 1 96.81 86 ILE B O 1
ATOM 1664 N N . TYR B 1 87 ? 8.391 -0.32 3.855 1 97.06 87 TYR B N 1
ATOM 1665 C CA . TYR B 1 87 ? 8.844 0.668 2.883 1 97.06 87 TYR B CA 1
ATOM 1666 C C . TYR B 1 87 ? 9.078 0.025 1.521 1 97.06 87 TYR B C 1
ATOM 1668 O O . TYR B 1 87 ? 9.648 -1.065 1.435 1 97.06 87 TYR B O 1
ATOM 1676 N N . ALA B 1 88 ? 8.719 0.704 0.484 1 98.12 88 ALA B N 1
ATOM 1677 C CA . ALA B 1 88 ? 9.023 0.354 -0.901 1 98.12 88 ALA B CA 1
ATOM 1678 C C . ALA B 1 88 ? 9.094 1.601 -1.779 1 98.12 88 ALA B C 1
ATOM 1680 O O . ALA B 1 88 ? 8.539 2.645 -1.43 1 98.12 88 ALA B O 1
ATOM 1681 N N . ASN B 1 89 ? 9.812 1.469 -2.875 1 97.56 89 ASN B N 1
ATOM 1682 C CA . ASN B 1 89 ? 9.812 2.535 -3.869 1 97.56 89 ASN B CA 1
ATOM 1683 C C . ASN B 1 89 ? 8.492 2.582 -4.637 1 97.56 89 ASN B C 1
ATOM 1685 O O . ASN B 1 89 ? 8.055 3.652 -5.062 1 97.56 89 ASN B O 1
ATOM 1689 N N . ILE B 1 90 ? 7.941 1.42 -4.742 1 98.5 90 ILE B N 1
ATOM 1690 C CA . ILE B 1 90 ? 6.691 1.303 -5.48 1 98.5 90 ILE B CA 1
ATOM 1691 C C . ILE B 1 90 ? 5.797 0.253 -4.824 1 98.5 90 ILE B C 1
ATOM 1693 O O . ILE B 1 90 ? 6.266 -0.831 -4.465 1 98.5 90 ILE B O 1
ATOM 1697 N N . TYR B 1 91 ? 4.531 0.621 -4.637 1 98.75 91 TYR B N 1
ATOM 1698 C CA . TYR B 1 91 ? 3.51 -0.326 -4.199 1 98.75 91 TYR B CA 1
ATOM 1699 C C . TYR B 1 91 ? 2.629 -0.756 -5.367 1 98.75 91 TYR B C 1
ATOM 1701 O O . TYR B 1 91 ? 2.016 0.083 -6.031 1 98.75 91 TYR B O 1
ATOM 1709 N N . ILE B 1 92 ? 2.59 -2.043 -5.641 1 98.88 92 ILE B N 1
ATOM 1710 C CA . ILE B 1 92 ? 1.74 -2.619 -6.68 1 98.88 92 ILE B CA 1
ATOM 1711 C C . ILE B 1 92 ? 0.638 -3.459 -6.039 1 98.88 92 ILE B C 1
ATOM 1713 O O . ILE B 1 92 ? 0.907 -4.52 -5.469 1 98.88 92 ILE B O 1
ATOM 1717 N N . ASP B 1 93 ? -0.58 -2.996 -6.109 1 98.75 93 ASP B N 1
ATOM 1718 C CA . ASP B 1 93 ? -1.729 -3.588 -5.43 1 98.75 93 ASP B CA 1
ATOM 1719 C C . ASP B 1 93 ? -3.018 -3.336 -6.207 1 98.75 93 ASP B C 1
ATOM 1721 O O . ASP B 1 93 ? -3.264 -2.217 -6.664 1 98.75 93 ASP B O 1
ATOM 1725 N N . ASP B 1 94 ? -3.871 -4.363 -6.41 1 98.31 94 ASP B N 1
ATOM 1726 C CA . ASP B 1 94 ? -5.102 -4.23 -7.188 1 98.31 94 ASP B CA 1
ATOM 1727 C C . ASP B 1 94 ? -6.078 -3.275 -6.504 1 98.31 94 ASP B C 1
ATOM 1729 O O . ASP B 1 94 ? -7.023 -2.793 -7.129 1 98.31 94 ASP B O 1
ATOM 1733 N N . LYS B 1 95 ? -5.785 -2.957 -5.227 1 97.94 95 LYS B N 1
ATOM 1734 C CA . LYS B 1 95 ? -6.668 -2.064 -4.488 1 97.94 95 LYS B CA 1
ATOM 1735 C C . LYS B 1 95 ? -6.059 -0.672 -4.352 1 97.94 95 LYS B C 1
ATOM 1737 O O . LYS B 1 95 ? -6.57 0.167 -3.609 1 97.94 95 LYS B O 1
ATOM 1742 N N . ASN B 1 96 ? -4.945 -0.392 -5.09 1 98.44 96 ASN B N 1
ATOM 1743 C CA . ASN B 1 96 ? -4.453 0.979 -5.168 1 98.44 96 ASN B CA 1
ATOM 1744 C C . ASN B 1 96 ? -5.496 1.917 -5.766 1 98.44 96 ASN B C 1
ATOM 1746 O O . ASN B 1 96 ? -6.301 1.505 -6.602 1 98.44 96 ASN B O 1
ATOM 1750 N N . LEU B 1 97 ? -5.414 3.164 -5.301 1 97.5 97 LEU B N 1
ATOM 1751 C CA . LEU B 1 97 ? -6.223 4.168 -5.988 1 97.5 97 LEU B CA 1
ATOM 1752 C C . LEU B 1 97 ? -6 4.105 -7.496 1 97.5 97 LEU B C 1
ATOM 1754 O O . LEU B 1 97 ? -4.859 4.102 -7.961 1 97.5 97 LEU B O 1
ATOM 1758 N N . GLY B 1 98 ? -7.062 4.02 -8.258 1 92.94 98 GLY B N 1
ATOM 1759 C CA . GLY B 1 98 ? -6.984 3.889 -9.703 1 92.94 98 GLY B CA 1
ATOM 1760 C C . GLY B 1 98 ? -7.027 2.447 -10.18 1 92.94 98 GLY B C 1
ATOM 1761 O O . GLY B 1 98 ? -7.137 2.186 -11.375 1 92.94 98 GLY B O 1
ATOM 1762 N N . GLY B 1 99 ? -6.836 1.456 -9.234 1 94.38 99 GLY B N 1
ATOM 1763 C CA . GLY B 1 99 ? -6.938 0.039 -9.547 1 94.38 99 GLY B CA 1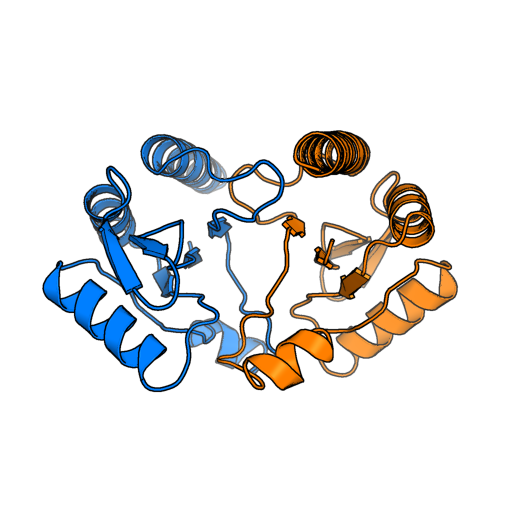
ATOM 1764 C C . GLY B 1 99 ? -5.645 -0.55 -10.078 1 94.38 99 GLY B C 1
ATOM 1765 O O . GLY B 1 99 ? -4.566 -0.001 -9.852 1 94.38 99 GLY B O 1
ATOM 1766 N N . PHE B 1 100 ? -5.75 -1.663 -10.633 1 96.69 100 PHE B N 1
ATOM 1767 C CA . PHE B 1 100 ? -4.633 -2.422 -11.188 1 96.69 100 PHE B CA 1
ATOM 1768 C C . PHE B 1 100 ? -4.633 -2.348 -12.711 1 96.69 100 PHE B C 1
ATOM 1770 O O . PHE B 1 100 ? -5.523 -2.895 -13.367 1 96.69 100 PHE B O 1
ATOM 1777 N N . PRO B 1 101 ? -3.674 -1.711 -13.273 1 96.88 101 PRO B N 1
ATOM 1778 C CA . PRO B 1 101 ? -3.689 -1.483 -14.719 1 96.88 101 PRO B CA 1
ATOM 1779 C C . PRO B 1 101 ? -3.248 -2.711 -15.516 1 96.88 101 PRO B C 1
ATOM 1781 O O . PRO B 1 101 ? -3.336 -2.719 -16.75 1 96.88 101 PRO B O 1
ATOM 1784 N N . GLY B 1 102 ? -2.83 -3.773 -14.828 1 98.31 102 GLY B N 1
ATOM 1785 C CA . GLY B 1 102 ? -2.242 -4.938 -15.469 1 98.31 102 GLY B CA 1
ATOM 1786 C C . GLY B 1 102 ? -0.726 -4.918 -15.469 1 98.31 102 GLY B C 1
ATOM 1787 O O . GLY B 1 102 ? -0.114 -3.852 -15.398 1 98.31 102 GLY B O 1
ATOM 1788 N N . TRP B 1 103 ? -0.128 -6.07 -15.672 1 98.75 103 TRP B N 1
ATOM 1789 C CA . TRP B 1 103 ? 1.305 -6.207 -15.43 1 98.75 103 TRP B CA 1
ATOM 1790 C C . TRP B 1 103 ? 2.109 -5.605 -16.578 1 98.75 103 TRP B C 1
ATOM 1792 O O . TRP B 1 103 ? 3.234 -5.141 -16.375 1 98.75 103 TRP B O 1
ATOM 1802 N N . LEU B 1 104 ? 1.531 -5.617 -17.734 1 98.62 104 LEU B N 1
ATOM 1803 C CA . LEU B 1 104 ? 2.266 -5.004 -18.844 1 98.62 104 LEU B CA 1
ATOM 1804 C C . LEU B 1 104 ? 2.398 -3.498 -18.641 1 98.62 104 LEU B C 1
ATOM 1806 O O . LEU B 1 104 ? 3.455 -2.922 -18.906 1 98.62 104 LEU B O 1
ATOM 1810 N N . ARG B 1 105 ? 1.333 -2.912 -18.156 1 98.06 105 ARG B N 1
ATOM 1811 C CA . ARG B 1 105 ? 1.401 -1.491 -17.828 1 98.06 105 ARG B CA 1
ATOM 1812 C C . ARG B 1 105 ? 2.33 -1.243 -16.656 1 98.06 105 ARG B C 1
ATOM 1814 O O . ARG B 1 105 ? 3.045 -0.239 -16.609 1 98.06 105 ARG B O 1
ATOM 1821 N N . CYS B 1 106 ? 2.324 -2.111 -15.664 1 98.5 106 CYS B N 1
ATOM 1822 C CA . CYS B 1 106 ? 3.252 -2.025 -14.539 1 98.5 106 CYS B CA 1
ATOM 1823 C C . CYS B 1 106 ? 4.695 -2.006 -15.031 1 98.5 106 CYS B C 1
ATOM 1825 O O . CYS B 1 106 ? 5.488 -1.168 -14.602 1 98.5 106 CYS B O 1
ATOM 1827 N N . LEU B 1 107 ? 4.953 -2.924 -15.938 1 98.62 107 LEU B N 1
ATOM 1828 C CA . LEU B 1 107 ? 6.301 -3.018 -16.484 1 98.62 107 LEU B CA 1
ATOM 1829 C C . LEU B 1 107 ? 6.703 -1.714 -17.172 1 98.62 107 LEU B C 1
ATOM 1831 O O . LEU B 1 107 ? 7.805 -1.206 -16.938 1 98.62 107 LEU B O 1
ATOM 1835 N N . GLU B 1 108 ? 5.82 -1.198 -17.953 1 98.12 108 GLU B N 1
ATOM 1836 C CA . GLU B 1 108 ? 6.082 0.048 -18.672 1 98.12 108 GLU B CA 1
ATOM 1837 C C . GLU B 1 108 ? 6.395 1.185 -17.703 1 98.12 108 GLU B C 1
ATOM 1839 O O . GLU B 1 108 ? 7.34 1.946 -17.906 1 98.12 108 GLU B O 1
ATOM 1844 N N . GLU B 1 109 ? 5.594 1.273 -16.688 1 96.94 109 GLU B N 1
ATOM 1845 C CA . GLU B 1 109 ? 5.758 2.346 -15.711 1 96.94 109 GLU B CA 1
ATOM 1846 C C . GLU B 1 109 ? 7.078 2.211 -14.961 1 96.94 109 GLU B C 1
ATOM 1848 O O . GLU B 1 109 ? 7.781 3.201 -14.75 1 96.94 109 GLU B O 1
ATOM 1853 N N . ILE B 1 110 ? 7.43 1.018 -14.578 1 97.88 110 I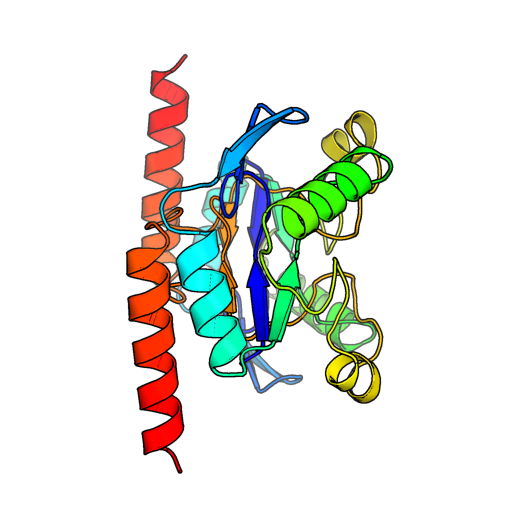LE B N 1
ATOM 1854 C CA . ILE B 1 110 ? 8.656 0.781 -13.82 1 97.88 110 ILE B CA 1
ATOM 1855 C C . ILE B 1 110 ? 9.867 1.062 -14.711 1 97.88 110 ILE B C 1
ATOM 1857 O O . ILE B 1 110 ? 10.852 1.651 -14.258 1 97.88 110 ILE B O 1
ATOM 1861 N N . GLU B 1 111 ? 9.75 0.685 -15.977 1 96.81 111 GLU B N 1
ATOM 1862 C CA . GLU B 1 111 ? 10.844 0.963 -16.906 1 96.81 111 GLU B CA 1
ATOM 1863 C C . GLU B 1 111 ? 11.039 2.465 -17.094 1 96.81 111 GLU B C 1
ATOM 1865 O O . GLU B 1 111 ? 12.164 2.938 -17.234 1 96.81 111 GLU B O 1
ATOM 1870 N N . ARG B 1 112 ? 9.961 3.164 -17.109 1 95.44 112 ARG B N 1
ATOM 1871 C CA . ARG B 1 112 ? 10.039 4.617 -17.203 1 95.44 112 ARG B CA 1
ATOM 1872 C C . ARG B 1 112 ? 10.75 5.207 -15.984 1 95.44 112 ARG B C 1
ATOM 1874 O O . ARG B 1 112 ? 11.57 6.113 -16.125 1 95.44 112 ARG B O 1
ATOM 1881 N N . MET B 1 113 ? 10.469 4.664 -14.859 1 94.25 113 MET B N 1
ATOM 1882 C CA . MET B 1 113 ? 11.07 5.141 -13.625 1 94.25 113 MET B CA 1
ATOM 1883 C C . MET B 1 113 ? 12.562 4.824 -13.586 1 94.25 113 MET B C 1
ATOM 1885 O O . MET B 1 113 ? 13.359 5.613 -13.07 1 94.25 113 MET B O 1
ATOM 1889 N N . GLU B 1 114 ? 12.898 3.623 -14.109 1 92.88 114 GLU B N 1
ATOM 1890 C CA . GLU B 1 114 ? 14.305 3.232 -14.203 1 92.88 114 GLU B CA 1
ATOM 1891 C C . GLU B 1 114 ? 15.102 4.23 -15.039 1 92.88 114 GLU B C 1
ATOM 1893 O O . GLU B 1 114 ? 16.234 4.57 -14.695 1 92.88 114 GLU B O 1
ATOM 1898 N N . SER B 1 115 ? 14.469 4.559 -16.141 1 90.75 115 SER B N 1
ATOM 1899 C CA . SER B 1 115 ? 15.141 5.473 -17.062 1 90.75 115 SER B CA 1
ATOM 1900 C C . SER B 1 115 ? 15.328 6.848 -16.438 1 90.75 115 SER B C 1
ATOM 1902 O O . SER B 1 115 ? 16.359 7.496 -16.656 1 90.75 115 SER B O 1
ATOM 1904 N N . ALA B 1 116 ? 14.336 7.285 -15.664 1 86.38 116 ALA B N 1
ATOM 1905 C CA . ALA B 1 116 ? 14.414 8.586 -15 1 86.38 116 ALA B CA 1
ATOM 1906 C C . ALA B 1 116 ? 15.5 8.594 -13.938 1 86.38 116 ALA B C 1
ATOM 1908 O O . ALA B 1 116 ? 16.172 9.609 -13.727 1 86.38 116 ALA B O 1
ATOM 1909 N N . GLU B 1 117 ? 15.734 7.484 -13.297 1 81.81 117 GLU B N 1
ATOM 1910 C CA . GLU B 1 117 ? 16.766 7.348 -12.281 1 81.81 117 GLU B CA 1
ATOM 1911 C C . GLU B 1 117 ? 18.156 7.355 -12.906 1 81.81 117 GLU B C 1
ATOM 1913 O O . GLU B 1 117 ? 19.094 7.918 -12.336 1 81.81 117 GLU B O 1
ATOM 1918 N N . ASN B 1 118 ? 18.25 6.746 -14.078 1 79.38 118 ASN B N 1
ATOM 1919 C CA . ASN B 1 118 ? 19.531 6.676 -14.773 1 79.38 118 ASN B CA 1
ATOM 1920 C C . ASN B 1 118 ? 19.922 8.031 -15.344 1 79.38 118 ASN B C 1
ATOM 1922 O O . ASN B 1 118 ? 21.125 8.328 -15.469 1 79.38 118 ASN B O 1
ATOM 1926 N N . ASP B 1 119 ? 18.984 8.844 -15.695 1 73.38 119 ASP B N 1
ATOM 1927 C CA . ASP B 1 119 ? 19.266 10.164 -16.25 1 73.38 119 ASP B CA 1
ATOM 1928 C C . ASP B 1 119 ? 19.703 11.141 -15.164 1 73.38 119 ASP B C 1
ATOM 1930 O O . ASP B 1 119 ? 20.328 12.164 -15.461 1 73.38 119 ASP B O 1
ATOM 1934 N N . GLN B 1 120 ? 19.391 10.906 -13.938 1 66.25 120 GLN B N 1
ATOM 1935 C CA . GLN B 1 120 ? 19.797 11.789 -12.844 1 66.25 120 GLN B CA 1
ATOM 1936 C C . GLN B 1 120 ? 21.219 11.492 -12.406 1 66.25 120 GLN B C 1
ATOM 1938 O O . GLN B 1 120 ? 21.797 12.25 -11.625 1 66.25 120 GLN B O 1
ATOM 1943 N N . ILE B 1 121 ? 21.875 10.398 -12.844 1 54.88 121 ILE B N 1
ATOM 1944 C CA . ILE B 1 121 ? 23.281 10.117 -12.617 1 54.88 121 ILE B CA 1
ATOM 1945 C C . ILE B 1 121 ? 24.109 10.75 -13.734 1 54.88 121 ILE B C 1
ATOM 1947 O O . ILE B 1 121 ? 23.75 10.672 -14.906 1 54.88 121 ILE B O 1
#

Radius of gyration: 17.64 Å; Cα contacts (8 Å, |Δi|>4): 393; chains: 2; bounding box: 51×45×37 Å

S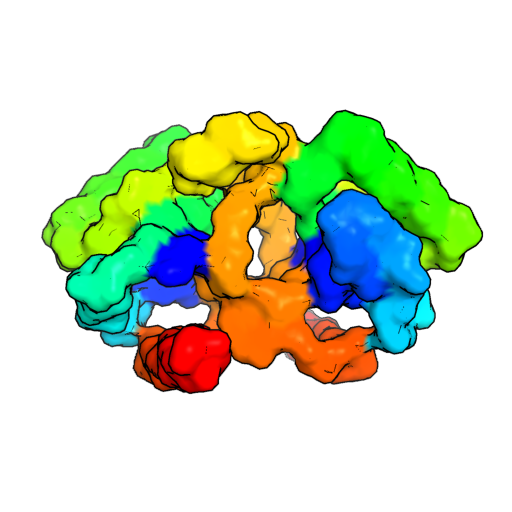olvent-accessible surface area (backbone atoms only — not comparable to full-atom values): 12966 Å² total; per-residue (Å²): 96,37,35,31,32,26,41,72,60,39,38,26,35,54,62,83,90,45,79,73,42,72,28,75,54,27,53,62,45,42,41,51,43,42,72,70,61,36,43,34,24,43,42,36,54,52,38,72,68,58,31,51,50,51,52,52,50,34,58,75,66,67,36,68,66,74,39,67,57,51,57,56,67,69,51,33,75,75,65,42,81,53,43,48,45,64,78,50,66,28,38,45,37,41,39,27,66,95,41,59,85,48,38,66,52,50,50,53,53,50,52,52,50,52,50,55,56,56,67,75,101,97,39,35,32,32,26,42,73,60,40,38,25,35,52,62,83,90,46,79,72,44,72,28,75,55,28,52,61,47,42,41,51,43,44,71,71,61,34,44,32,24,43,42,36,55,52,37,72,68,58,31,50,50,49,52,51,50,33,58,75,66,67,38,69,66,75,41,67,58,52,55,55,68,67,51,34,74,73,65,42,79,53,44,48,46,65,78,50,65,27,40,44,38,39,39,28,66,94,40,60,85,47,39,69,52,50,48,53,53,52,52,53,52,51,51,56,56,56,66,73,102

Nearest PDB structures (foldseek):
  2obb-assembly1_A-2  TM=9.234E-01  e=2.267E-10  Bacteroides thetaiotaomicron VPI-5482
  4xru-assembly1_D  TM=6.679E-01  e=9.453E-04  Capnocytophaga gingivalis ATCC 33624
  8i8b-assembly1_J  TM=7.040E-01  e=1.151E-03  Autographa californica multiple nucleopolyhedrovirus
  3e58-assembly1_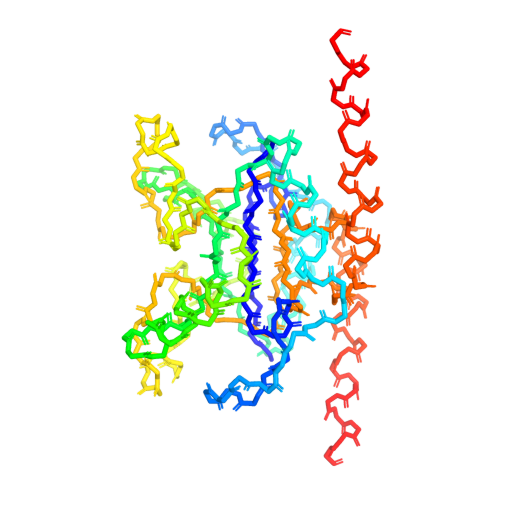B  TM=6.158E-01  e=2.872E-01  Streptococcus thermophilus LMG 18311
  3e58-assembly1_A  TM=7.726E-01  e=4.857E-01  Streptococcus thermophilus LMG 18311

pLDDT: mean 96.04, std 6.2, range [54.47, 98.94]

Foldseek 3Di:
DEEEEEQDPTQFDDPPLDTPGGFPCSQVLQVVCVVVPYAYEHEYPDDDPSVVVSVVVCVVVVRDHDYYQFEDPVCCVVPNRPDRDYDGPYYADQPPVVGHPGSVVVSVVVVVVVVVVVVVD/DEEEEEQDPTQFDDPPLDTPGGFPCNQVLQVVCVVVPYAYEHEYPDDDPSVVVSVVVCVVVVRDHDYYQFEDPVCCVVPNRPDRDYDGPYYADQPPVVGHPGSVVVSVVVVVVVVVVVVVD

Sequence (242 aa):
MILAVDFDGTIARSSFPDILGEQPYAGEVLRKLHGRGHYIIIWTCRSGKNLLDAINWLLEHNIPFDRVNDHCPENIKRYGKGSGKIYANIYIDDKNLGGFPGWLRCLEEIERMESAENDQIMILAVDFDGTIARSSFPDILGEQPYAGEVLRKLHGRGHYIIIWTCRSGKNLLDAINWLLEHNIPFDRVNDHCPENIKRYGKGSGKIYANIYIDDKNLGGFPGWLRCLEEIERMESAENDQI